Protein AF-A0A945CJW4-F1 (afdb_monomer_lite)

pLDDT: mean 73.63, std 20.04, range [31.47, 97.69]

Foldseek 3Di:
DVVVVVVVVVVVVVVVVVPDDPDDDPVVVVVVVVVVVVVVVVVVVVVVVVVVVVVVVVVVVVVVCVVVVVVVVVVVVVVVVVCVVPVDDDDPPDPVCQKDKDWDDDLQVQKIKMKIKHKFLDPVVRQVVRVVVRLVVSLVRQQQAQQFQQHRLVRLCVVLVNDCVVSVLLSPAKDFDDWDWDQDPVNIIMIMTMIMAGCFDPSHVLLSSLVSVVVVVPPPQDPDDAQDVVLLVVCVVQDAWQAAEEECQVEPPQDDHQWAWEAEPVRHTLATSVQAASVLSRRGLENEAADPVCVCVDPLRPNGHDYFYFPYQDRRNYTYGHPNVSSNSVSNCPCSRRNSSYYYHYHD

Sequence (348 aa):
MKMKIGWIVVAAALLTAWNTPLGAEDDEFAAFREMEKQAFAAFTKMEEGARLSWESRDRELARAWKEERKTLLASYGEVEKEAKDNPLKTVATDADDSQVAQSQIDFEAGKVKVEAVVVASSAAEARQKAEELARQKLQQATAQVPAADDQTLEQQATDAGTSAQQTEALQKTYDETKKTSTQLPDGQVEARVSLEQSLTGENGLTSMALAAAEEKAEEKPEKAAPPPPSAIDIVRKQGPFTGLLLDASGVKKAKPSLVPTVRARDGSLVYGPAKVNKEKAIHGMADWLRAETAVKNSKKIGDNPLKIKIDTVKRGGRMIVSDADAALIRAADGGFLADCQVAVLLGK

Secondary structure (DSSP, 8-state):
-HHHHHHHHHHHHHHHHTTS-S---HHHHHHHHHHHHHHHHHHHHHHHHHHHHHHHHHHHHHHHHHHHHHHHHHHHHHHHHHHHH-S------STT-SEEEEEEEETTTTEEEEEEEEEESSHHHHHHHHHHHHHHHHHHHHHTSEEETTEEHHHHHHHTT--HHHHHHGGG-EEEEEEEEEE-TTS-EEEEEEEEEESSSTTSHHHHHHHHHHHHT-S----PPPPPHHHHHHHHHH----EEEEEETT-TT----SS-EEE-TT--EEESGGGS-HHHHTT-S-EEESSHHHHHT-TTT-SSEEEEE-SEEPGGGEEE--HHHHHHHHHH-SSTTTTT-EEEEEP-

Structure (mmCIF, N/CA/C/O backbone):
data_AF-A0A945CJW4-F1
#
_entry.id   AF-A0A945CJW4-F1
#
loop_
_atom_site.group_PDB
_atom_site.id
_atom_site.type_symbol
_atom_site.label_atom_id
_atom_site.label_alt_id
_atom_site.label_comp_id
_atom_site.label_asym_id
_atom_site.label_entity_id
_atom_site.label_seq_id
_atom_site.pdbx_PDB_ins_code
_atom_site.Cartn_x
_atom_site.Cartn_y
_atom_site.Cartn_z
_atom_site.occupancy
_atom_site.B_iso_or_equiv
_atom_site.auth_seq_id
_atom_site.auth_comp_id
_atom_site.auth_asym_id
_atom_site.auth_atom_id
_atom_site.pdbx_PDB_model_num
ATOM 1 N N . MET A 1 1 ? -52.232 -28.324 -2.627 1.00 41.00 1 MET A N 1
ATOM 2 C CA . MET A 1 1 ? -52.881 -29.594 -2.216 1.00 41.00 1 MET A CA 1
ATOM 3 C C . MET A 1 1 ? -54.124 -29.944 -3.049 1.00 41.00 1 MET A C 1
ATOM 5 O O . MET A 1 1 ? -54.236 -31.092 -3.448 1.00 41.00 1 MET A O 1
ATOM 9 N N . LYS A 1 2 ? -54.999 -28.987 -3.410 1.00 38.03 2 LYS A N 1
ATOM 10 C CA . LYS A 1 2 ? -56.231 -29.249 -4.195 1.00 38.03 2 LYS A CA 1
ATOM 11 C C . LYS A 1 2 ? -56.021 -29.778 -5.634 1.00 38.03 2 LYS A C 1
ATOM 13 O O . LYS A 1 2 ? -56.808 -30.601 -6.076 1.00 38.03 2 LYS A O 1
ATOM 18 N N . MET A 1 3 ? -54.933 -29.412 -6.326 1.00 37.12 3 MET A N 1
ATOM 19 C CA . MET A 1 3 ? -54.621 -29.941 -7.674 1.00 37.12 3 MET A CA 1
ATOM 20 C C . MET A 1 3 ? -54.287 -31.442 -7.699 1.00 37.12 3 MET A C 1
ATOM 22 O O . MET A 1 3 ? -54.586 -32.118 -8.677 1.00 37.12 3 MET A O 1
ATOM 26 N N . LYS A 1 4 ? -53.707 -31.984 -6.618 1.00 40.16 4 LYS A N 1
ATOM 27 C CA . LYS A 1 4 ? -53.350 -33.411 -6.549 1.00 40.16 4 LYS A CA 1
ATOM 28 C C . LYS A 1 4 ? -54.577 -34.313 -6.360 1.00 40.16 4 LYS A C 1
ATOM 30 O O . LYS A 1 4 ? -54.534 -35.463 -6.762 1.00 40.16 4 LYS A O 1
ATOM 35 N N . ILE A 1 5 ? -55.670 -33.788 -5.799 1.00 46.84 5 ILE A N 1
ATOM 36 C CA . ILE A 1 5 ? -56.909 -34.547 -5.565 1.00 46.84 5 ILE A CA 1
ATOM 37 C C . ILE A 1 5 ? -57.711 -34.700 -6.868 1.00 46.84 5 ILE A C 1
ATOM 39 O O . ILE A 1 5 ? -58.245 -35.773 -7.123 1.00 46.84 5 ILE A O 1
ATOM 43 N N . GLY A 1 6 ? -57.724 -33.681 -7.738 1.00 42.06 6 GLY A N 1
ATOM 44 C CA . GLY A 1 6 ? -58.399 -33.759 -9.043 1.00 42.06 6 GLY A CA 1
ATOM 45 C C . GLY A 1 6 ? -57.797 -34.819 -9.973 1.00 42.06 6 GLY A C 1
ATOM 46 O O . GLY A 1 6 ? -58.530 -35.580 -10.597 1.00 42.06 6 GLY A O 1
ATOM 47 N N . TRP A 1 7 ? -56.466 -34.942 -9.981 1.00 45.16 7 TRP A N 1
ATOM 48 C CA . TRP A 1 7 ? -55.759 -35.977 -10.746 1.00 45.16 7 TRP A CA 1
ATOM 49 C C . TRP A 1 7 ? -56.087 -37.402 -10.282 1.00 45.16 7 TRP A C 1
ATOM 51 O O . TRP A 1 7 ? -56.163 -38.308 -11.105 1.00 45.16 7 TRP A O 1
ATOM 61 N N . ILE A 1 8 ? -56.329 -37.602 -8.984 1.00 48.00 8 ILE A N 1
ATOM 62 C CA . ILE A 1 8 ? -56.662 -38.921 -8.426 1.00 48.00 8 ILE A CA 1
ATOM 63 C C . ILE A 1 8 ? -58.076 -39.352 -8.839 1.00 48.00 8 ILE A C 1
ATOM 65 O O . ILE A 1 8 ? -58.284 -40.522 -9.144 1.00 48.00 8 ILE A O 1
ATOM 69 N N . VAL A 1 9 ? -59.034 -38.422 -8.916 1.00 50.53 9 VAL A N 1
ATOM 70 C CA . VAL A 1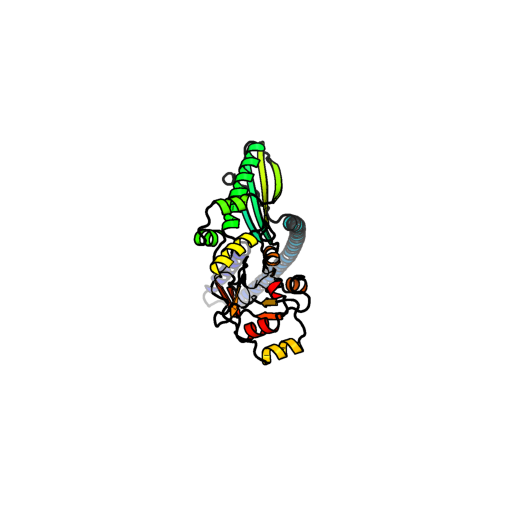 9 ? -60.418 -38.736 -9.319 1.00 50.53 9 VAL A CA 1
ATOM 71 C C . VAL A 1 9 ? -60.509 -39.063 -10.815 1.00 50.53 9 VAL A C 1
ATOM 73 O O . VAL A 1 9 ? -61.183 -40.019 -11.188 1.00 50.53 9 VAL A O 1
ATOM 76 N N . VAL A 1 10 ? -59.778 -38.335 -11.668 1.00 49.81 10 VAL A N 1
ATOM 77 C CA . VAL A 1 10 ? -59.725 -38.608 -13.119 1.00 49.81 10 VAL A CA 1
ATOM 78 C C . VAL A 1 10 ? -58.989 -39.919 -13.411 1.00 49.81 10 VAL A C 1
ATOM 80 O O . VAL A 1 10 ? -59.458 -40.722 -14.215 1.00 49.81 10 VAL A O 1
ATOM 83 N N . ALA A 1 11 ? -57.884 -40.191 -12.711 1.00 47.22 11 ALA A N 1
ATOM 84 C CA . ALA A 1 11 ? -57.168 -41.458 -12.842 1.00 47.22 11 ALA A CA 1
ATOM 85 C C . ALA A 1 11 ? -58.000 -42.656 -12.349 1.00 47.22 11 ALA A C 1
ATOM 87 O O . ALA A 1 11 ? -57.955 -43.716 -12.966 1.00 47.22 11 ALA A O 1
ATOM 88 N N . ALA A 1 12 ? -58.797 -42.490 -11.286 1.00 46.03 12 ALA A N 1
ATOM 89 C CA . ALA A 1 12 ? -59.682 -43.541 -10.782 1.00 46.03 12 ALA A CA 1
ATOM 90 C C . ALA A 1 12 ? -60.823 -43.871 -11.761 1.00 46.03 12 ALA A C 1
ATOM 92 O O . ALA A 1 12 ? -61.135 -45.044 -11.940 1.00 46.03 12 ALA A O 1
ATOM 93 N N . ALA A 1 13 ? -61.394 -42.864 -12.432 1.00 50.00 13 ALA A N 1
ATOM 94 C CA . ALA A 1 13 ? -62.438 -43.058 -13.442 1.00 50.00 13 ALA A CA 1
ATOM 95 C C . ALA A 1 13 ? -61.909 -43.713 -14.733 1.00 50.00 13 ALA A C 1
ATOM 97 O O . ALA A 1 13 ? -62.599 -44.524 -15.348 1.00 50.00 13 ALA A O 1
ATOM 98 N N . LEU A 1 14 ? -60.666 -43.407 -15.125 1.00 47.47 14 LEU A N 1
ATOM 99 C CA . LEU A 1 14 ? -60.005 -44.052 -16.264 1.00 47.47 14 LEU A CA 1
ATOM 100 C C . LEU A 1 14 ? -59.599 -45.503 -15.956 1.00 47.47 14 LEU A C 1
ATOM 102 O O . LEU A 1 14 ? -59.676 -46.354 -16.839 1.00 47.47 14 LEU A O 1
ATOM 106 N N . LEU A 1 15 ? -59.224 -45.815 -14.708 1.00 44.19 15 LEU A N 1
ATOM 107 C CA . LEU A 1 15 ? -58.880 -47.184 -14.304 1.00 44.19 15 LEU A CA 1
ATOM 108 C C . LEU A 1 15 ? -60.095 -48.121 -14.235 1.00 44.19 15 LEU A C 1
ATOM 110 O O . LEU A 1 15 ? -59.960 -49.301 -14.552 1.00 44.19 15 LEU A O 1
ATOM 114 N N . THR A 1 16 ? -61.276 -47.632 -13.843 1.00 49.50 16 THR A N 1
ATOM 115 C CA . THR A 1 16 ? -62.498 -48.455 -13.833 1.00 49.50 16 THR A CA 1
ATOM 116 C C . THR A 1 16 ? -63.032 -48.727 -15.240 1.00 49.50 16 THR A C 1
ATOM 118 O O . THR A 1 16 ? -63.552 -49.814 -15.485 1.00 49.50 16 THR A O 1
ATOM 121 N N . ALA A 1 17 ? -62.845 -47.797 -16.182 1.00 49.09 17 ALA A N 1
ATOM 122 C CA . ALA A 1 17 ? -63.229 -47.972 -17.585 1.00 49.09 17 ALA A CA 1
ATOM 123 C C . ALA A 1 17 ? -62.324 -48.957 -18.351 1.00 49.09 17 ALA A C 1
ATOM 125 O O . ALA A 1 17 ? -62.748 -49.551 -19.333 1.00 49.09 17 ALA A O 1
ATOM 126 N N . TRP A 1 18 ? -61.085 -49.175 -17.899 1.00 45.44 18 TRP A N 1
ATOM 127 C CA . TRP A 1 18 ? -60.153 -50.099 -18.559 1.00 45.44 18 TRP A CA 1
ATOM 128 C C . TRP A 1 18 ? -60.360 -51.574 -18.191 1.00 45.44 18 TRP A C 1
ATOM 130 O O . TRP A 1 18 ? -59.756 -52.447 -18.809 1.00 45.44 18 TRP A O 1
ATOM 140 N N . ASN A 1 19 ? -61.216 -51.863 -17.206 1.00 44.91 19 ASN A N 1
ATOM 141 C CA . ASN A 1 19 ? -61.451 -53.219 -16.705 1.00 44.91 19 ASN A CA 1
ATOM 142 C C . ASN A 1 19 ? -62.831 -53.788 -17.087 1.00 44.91 19 ASN A C 1
ATOM 144 O O . ASN A 1 19 ? -63.281 -54.772 -16.499 1.00 44.91 19 ASN A O 1
ATOM 148 N N . THR A 1 20 ? -63.523 -53.168 -18.047 1.00 47.88 20 THR A N 1
ATOM 149 C CA . THR A 1 20 ? -64.775 -53.695 -18.605 1.00 47.88 20 THR A CA 1
ATOM 150 C C . THR A 1 20 ? -64.461 -54.653 -19.763 1.00 47.88 20 THR A C 1
ATOM 152 O O . THR A 1 20 ? -63.682 -54.303 -20.652 1.00 47.88 20 THR A O 1
ATOM 155 N N . PRO A 1 21 ? -65.001 -55.885 -19.761 1.00 40.09 21 PRO A N 1
ATOM 156 C CA . PRO A 1 21 ? -64.688 -56.877 -20.783 1.00 40.09 21 PRO A CA 1
ATOM 157 C C . PRO A 1 21 ? -65.211 -56.444 -22.161 1.00 40.09 21 PRO A C 1
ATOM 159 O O . PRO A 1 21 ? -66.339 -55.974 -22.290 1.00 40.09 21 PRO A O 1
ATOM 162 N N . LEU A 1 22 ? -64.372 -56.625 -23.187 1.00 47.28 22 LEU A N 1
ATOM 163 C CA . LEU A 1 22 ? -64.660 -56.385 -24.606 1.00 47.28 22 LEU A CA 1
ATOM 164 C C . LEU A 1 22 ? -65.919 -57.149 -25.049 1.00 47.28 22 LEU A C 1
ATOM 166 O O . LEU A 1 22 ? -65.852 -58.344 -25.337 1.00 47.28 22 LEU A O 1
ATOM 170 N N . GLY A 1 23 ? -67.057 -56.455 -25.099 1.00 54.56 23 GLY A N 1
ATOM 171 C CA . GLY A 1 23 ? -68.321 -57.016 -25.581 1.00 54.56 23 GLY A CA 1
ATOM 172 C C . GLY A 1 23 ? -69.532 -56.078 -25.535 1.00 54.56 23 GLY A C 1
ATOM 173 O O . GLY A 1 23 ? -70.650 -56.577 -25.541 1.00 54.56 23 GLY A O 1
ATOM 174 N N . ALA A 1 24 ? -69.336 -54.759 -25.460 1.00 44.81 24 ALA A N 1
ATOM 175 C CA . ALA A 1 24 ? -70.427 -53.785 -25.382 1.00 44.81 24 ALA A CA 1
ATOM 176 C C . ALA A 1 24 ? -70.788 -53.212 -26.765 1.00 44.81 24 ALA A C 1
ATOM 178 O O . ALA A 1 24 ? -69.902 -52.831 -27.532 1.00 44.81 24 ALA A O 1
ATOM 179 N N . GLU A 1 25 ? -72.089 -53.189 -27.061 1.00 57.22 25 GLU A N 1
ATOM 180 C CA . GLU A 1 25 ? -72.721 -52.730 -28.305 1.00 57.22 25 GLU A CA 1
ATOM 181 C C . GLU A 1 25 ? -72.528 -51.215 -28.553 1.00 57.22 25 GLU A C 1
ATOM 183 O O . GLU A 1 25 ? -72.280 -50.438 -27.627 1.00 57.22 25 GLU A O 1
ATOM 188 N N . ASP A 1 26 ? -72.653 -50.794 -29.820 1.00 56.12 26 ASP A N 1
ATOM 189 C CA . ASP A 1 26 ? -72.299 -49.457 -30.342 1.00 56.12 26 ASP A CA 1
ATOM 190 C C . ASP A 1 26 ? -72.936 -48.258 -29.594 1.00 56.12 26 ASP A C 1
ATOM 192 O O . ASP A 1 26 ? -72.380 -47.153 -29.604 1.00 56.12 26 ASP A O 1
ATOM 196 N N . ASP A 1 27 ? -74.053 -48.458 -28.888 1.00 56.19 27 ASP A N 1
ATOM 197 C CA . ASP A 1 27 ? -74.751 -47.404 -28.140 1.00 56.19 27 ASP A CA 1
ATOM 198 C C . ASP A 1 27 ? -74.048 -47.012 -26.821 1.00 56.19 27 ASP A C 1
ATOM 200 O O . ASP A 1 27 ? -74.105 -45.848 -26.406 1.00 56.19 27 ASP A O 1
ATOM 204 N N . GLU A 1 28 ? -73.299 -47.920 -26.181 1.00 51.16 28 GLU A N 1
ATOM 205 C CA . GLU A 1 28 ? -72.553 -47.603 -24.949 1.00 51.16 28 GLU A CA 1
ATOM 206 C C . GLU A 1 28 ? -71.298 -46.758 -25.237 1.00 51.16 28 GLU A C 1
ATOM 208 O O . GLU A 1 28 ? -70.919 -45.887 -24.445 1.00 51.16 28 GLU A O 1
ATOM 213 N N . PHE A 1 29 ? -70.704 -46.917 -26.425 1.00 49.72 29 PHE A N 1
ATOM 214 C CA . PHE A 1 29 ? -69.591 -46.082 -26.888 1.00 49.72 29 PHE A CA 1
ATOM 215 C C . PHE A 1 29 ? -70.020 -44.636 -27.173 1.00 49.72 29 PHE A C 1
ATOM 217 O O . PHE A 1 29 ? -69.245 -43.702 -26.938 1.00 49.72 29 PHE A O 1
ATOM 224 N N . ALA A 1 30 ? -71.254 -44.424 -27.642 1.00 55.81 30 ALA A N 1
ATOM 225 C CA . ALA A 1 30 ? -71.801 -43.085 -27.853 1.00 55.81 30 ALA A CA 1
ATOM 226 C C . ALA A 1 30 ? -72.015 -42.346 -26.520 1.00 55.81 30 ALA A C 1
ATOM 228 O O . ALA A 1 30 ? -71.636 -41.177 -26.396 1.00 55.81 30 ALA A O 1
ATOM 229 N N . ALA A 1 31 ? -72.534 -43.040 -25.502 1.00 54.72 31 ALA A N 1
ATOM 230 C CA . ALA A 1 31 ? -72.684 -42.493 -24.154 1.00 54.72 31 ALA A CA 1
ATOM 231 C C . ALA A 1 31 ? -71.324 -42.144 -23.522 1.00 54.72 31 ALA A C 1
ATOM 233 O O . ALA A 1 31 ? -71.171 -41.069 -22.937 1.00 54.72 31 ALA A O 1
ATOM 234 N N . PHE A 1 32 ? -70.310 -42.995 -23.713 1.00 47.84 32 PHE A N 1
ATOM 235 C CA . PHE A 1 32 ? -68.948 -42.731 -23.247 1.00 47.84 32 PHE A CA 1
ATOM 236 C C . PHE A 1 32 ? -68.334 -41.489 -23.913 1.00 47.84 32 PHE A C 1
ATOM 238 O O . PHE A 1 32 ? -67.781 -40.627 -23.231 1.00 47.84 32 PHE A O 1
ATOM 245 N N . ARG A 1 33 ? -68.493 -41.338 -25.235 1.00 52.88 33 ARG A N 1
ATOM 246 C CA . ARG A 1 33 ? -67.985 -40.181 -25.999 1.00 52.88 33 ARG A CA 1
ATOM 247 C C . ARG A 1 33 ? -68.651 -38.870 -25.591 1.00 52.88 33 ARG A C 1
ATOM 249 O O . ARG A 1 33 ? -68.002 -37.825 -25.591 1.00 52.88 33 ARG A O 1
ATOM 256 N N . GLU A 1 34 ? -69.932 -38.906 -25.238 1.00 59.84 34 GLU A N 1
ATOM 257 C CA . GLU A 1 34 ? -70.643 -37.711 -24.782 1.00 59.84 34 GLU A CA 1
ATOM 258 C C . GLU A 1 34 ? -70.278 -37.345 -23.336 1.00 59.84 34 GLU A C 1
ATOM 260 O O . GLU A 1 34 ? -70.099 -36.167 -23.019 1.00 59.84 34 GLU A O 1
ATOM 265 N N . MET A 1 35 ? -70.043 -38.343 -22.480 1.00 53.50 35 MET A N 1
ATOM 266 C CA . MET A 1 35 ? -69.517 -38.134 -21.130 1.00 53.50 35 MET A CA 1
ATOM 267 C C . MET A 1 35 ? -68.080 -37.581 -21.158 1.00 53.50 35 MET A C 1
ATOM 269 O O . MET A 1 35 ? -67.755 -36.674 -20.391 1.00 53.50 35 MET A O 1
ATOM 273 N N . GLU A 1 36 ? -67.244 -38.048 -22.091 1.00 50.28 36 GLU A N 1
ATOM 274 C CA . GLU A 1 36 ? -65.884 -37.543 -22.323 1.00 50.28 36 GLU A CA 1
ATOM 275 C C . GLU A 1 36 ? -65.898 -36.069 -22.759 1.00 50.28 36 GLU A C 1
ATOM 277 O O . GLU A 1 36 ? -65.170 -35.248 -22.197 1.00 50.28 36 GLU A O 1
ATOM 282 N N . LYS A 1 37 ? -66.792 -35.687 -23.682 1.00 57.72 37 LYS A N 1
ATOM 283 C CA . LYS A 1 37 ? -66.971 -34.279 -24.077 1.00 57.72 37 LYS A CA 1
ATOM 284 C C . LYS A 1 37 ? -67.426 -33.395 -22.919 1.00 57.72 37 LYS A C 1
ATOM 286 O O . LYS A 1 37 ? -66.916 -32.284 -22.770 1.00 57.72 37 LYS A O 1
ATOM 291 N N . GLN A 1 38 ? -68.370 -33.861 -22.099 1.00 56.16 38 GLN A N 1
ATOM 292 C CA . GLN A 1 38 ? -68.849 -33.100 -20.942 1.00 56.16 38 GLN A CA 1
ATOM 293 C C . GLN A 1 38 ? -67.758 -32.942 -19.877 1.00 56.16 38 GLN A C 1
ATOM 295 O O . GLN A 1 38 ? -67.593 -31.850 -19.327 1.00 56.16 38 GLN A O 1
ATOM 300 N N . ALA A 1 39 ? -66.963 -33.988 -19.636 1.00 47.31 39 ALA A N 1
ATOM 301 C CA . ALA A 1 39 ? -65.814 -33.935 -18.740 1.00 47.31 39 ALA A CA 1
ATOM 302 C C . ALA A 1 39 ? -64.738 -32.962 -19.250 1.00 47.31 39 ALA A C 1
ATOM 304 O O . ALA A 1 39 ? -64.205 -32.172 -18.468 1.00 47.31 39 ALA A O 1
ATOM 305 N N . PHE A 1 40 ? -64.475 -32.949 -20.560 1.00 45.19 40 PHE A N 1
ATOM 306 C CA . PHE A 1 40 ? -63.515 -32.029 -21.167 1.00 45.19 40 PHE A CA 1
ATOM 307 C C . PHE A 1 40 ? -63.992 -30.572 -21.086 1.00 45.19 40 PHE A C 1
ATOM 309 O O . PHE A 1 40 ? -63.241 -29.705 -20.651 1.00 45.19 40 PHE A O 1
ATOM 316 N N . ALA A 1 41 ? -65.265 -30.301 -21.392 1.00 54.53 41 ALA A N 1
ATOM 317 C CA . ALA A 1 41 ? -65.844 -28.959 -21.288 1.00 54.53 41 ALA A CA 1
ATOM 318 C C . ALA A 1 41 ? -65.866 -28.431 -19.840 1.00 54.53 41 ALA A C 1
ATOM 320 O O . ALA A 1 41 ? -65.627 -27.243 -19.597 1.00 54.53 41 ALA A O 1
ATOM 321 N N . ALA A 1 42 ? -66.124 -29.306 -18.862 1.00 48.06 42 ALA A N 1
ATOM 322 C CA . ALA A 1 42 ? -66.040 -28.966 -17.445 1.00 48.06 42 ALA A CA 1
ATOM 323 C C . ALA A 1 42 ? -64.595 -28.656 -17.019 1.00 48.06 42 ALA A C 1
ATOM 325 O O . ALA A 1 42 ? -64.374 -27.698 -16.276 1.00 48.06 42 ALA A O 1
ATOM 326 N N . PHE A 1 43 ? -63.616 -29.409 -17.532 1.00 41.75 43 PHE A N 1
ATOM 327 C CA . PHE A 1 43 ? -62.195 -29.163 -17.295 1.00 41.75 43 PHE A CA 1
ATOM 328 C C . PHE A 1 43 ? -61.753 -27.804 -17.854 1.00 41.75 43 PHE A C 1
ATOM 330 O O . PHE A 1 43 ? -61.153 -27.026 -17.116 1.00 41.75 43 PHE A O 1
ATOM 337 N N . THR A 1 44 ? -62.137 -27.451 -19.087 1.00 52.22 44 THR A N 1
ATOM 338 C CA . THR A 1 44 ? -61.771 -26.161 -19.704 1.00 52.22 44 THR A CA 1
ATOM 339 C C . THR A 1 44 ? -62.343 -24.968 -18.931 1.00 52.22 44 THR A C 1
ATOM 341 O O . THR A 1 44 ? -61.628 -24.005 -18.660 1.00 52.22 44 THR A O 1
ATOM 344 N N . LYS A 1 45 ? -63.602 -25.048 -18.471 1.00 50.62 45 LYS A N 1
ATOM 345 C CA . LYS A 1 45 ? -64.202 -24.011 -17.606 1.00 50.62 45 LYS A CA 1
ATOM 346 C C . LYS A 1 45 ? -63.496 -23.883 -16.255 1.00 50.62 45 LYS A C 1
ATOM 348 O O . LYS A 1 45 ? -63.386 -22.782 -15.713 1.00 50.62 45 LYS A O 1
ATOM 353 N N . MET A 1 46 ? -63.032 -24.999 -15.693 1.00 43.88 46 MET A N 1
ATOM 354 C CA . MET A 1 46 ? -62.284 -25.009 -14.436 1.00 43.88 46 MET A CA 1
ATOM 355 C C . MET A 1 46 ? -60.872 -24.430 -14.620 1.00 43.88 46 MET A C 1
ATOM 357 O O . MET A 1 46 ? -60.383 -23.736 -13.729 1.00 43.88 46 MET A O 1
ATOM 361 N N . GLU A 1 47 ? -60.255 -24.646 -15.785 1.00 43.88 47 GLU A N 1
ATOM 362 C CA . GLU A 1 47 ? -58.960 -24.083 -16.181 1.00 43.88 47 GLU A CA 1
ATOM 363 C C . GLU A 1 47 ? -59.035 -22.568 -16.418 1.00 43.88 47 GLU A C 1
ATOM 365 O O . GLU A 1 47 ? -58.195 -21.828 -15.911 1.00 43.88 47 GLU A O 1
ATOM 370 N N . GLU A 1 48 ? -60.079 -22.075 -17.089 1.00 48.22 48 GLU A N 1
ATOM 371 C CA . GLU A 1 48 ? -60.315 -20.636 -17.280 1.00 48.22 48 GLU A CA 1
ATOM 372 C C . GLU A 1 48 ? -60.606 -19.918 -15.953 1.00 48.22 48 GLU A C 1
ATOM 374 O O . GLU A 1 48 ? -60.055 -18.846 -15.686 1.00 48.22 48 GLU A O 1
ATOM 379 N N . GLY A 1 49 ? -61.400 -20.533 -15.067 1.00 45.06 49 GLY A N 1
ATOM 380 C CA . GLY A 1 49 ? -61.639 -20.018 -13.716 1.00 45.06 49 GLY A CA 1
ATOM 381 C C . GLY A 1 49 ? -60.377 -20.018 -12.843 1.00 45.06 49 GLY A C 1
ATOM 382 O O . GLY A 1 49 ? -60.124 -19.062 -12.104 1.00 45.06 49 GLY A O 1
ATOM 383 N N . ALA A 1 50 ? -59.543 -21.057 -12.959 1.00 44.62 50 ALA A N 1
ATOM 384 C CA . ALA A 1 50 ? -58.256 -21.136 -12.274 1.00 44.62 50 ALA A CA 1
ATOM 385 C C . ALA A 1 50 ? -57.249 -20.114 -12.823 1.00 44.62 50 ALA A C 1
ATOM 387 O O . ALA A 1 50 ? -56.519 -19.512 -12.036 1.00 44.62 50 ALA A O 1
ATOM 388 N N . ARG A 1 51 ? -57.256 -19.861 -14.137 1.00 38.44 51 ARG A N 1
ATOM 389 C CA . ARG A 1 51 ? -56.404 -18.878 -14.816 1.00 38.44 51 ARG A CA 1
ATOM 390 C C . ARG A 1 51 ? -56.771 -17.438 -14.449 1.00 38.44 51 ARG A C 1
ATOM 392 O O . ARG A 1 51 ? -55.883 -16.667 -14.095 1.00 38.44 51 ARG A O 1
ATOM 399 N N . LEU A 1 52 ? -58.061 -17.096 -14.405 1.00 47.56 52 LEU A N 1
ATOM 400 C CA . LEU A 1 52 ? -58.537 -15.784 -13.936 1.00 47.56 52 LEU A CA 1
ATOM 401 C C . LEU A 1 52 ? -58.224 -15.553 -12.444 1.00 47.56 52 LEU A C 1
ATOM 403 O O . LEU A 1 52 ? -57.832 -14.453 -12.047 1.00 47.56 52 LEU A O 1
ATOM 407 N N . SER A 1 53 ? -58.319 -16.602 -11.616 1.00 50.56 53 SER A N 1
ATOM 408 C CA . SER A 1 53 ? -57.895 -16.563 -10.208 1.00 50.56 53 SER A CA 1
ATOM 409 C C . SER A 1 53 ? -56.379 -16.407 -10.048 1.00 50.56 53 SER A C 1
ATOM 411 O O . SER A 1 53 ? -55.944 -15.815 -9.056 1.00 50.56 53 SER A O 1
ATOM 413 N N . TRP A 1 54 ? -55.583 -16.944 -10.973 1.00 40.34 54 TRP A N 1
ATOM 414 C CA . TRP A 1 54 ? -54.126 -16.833 -10.962 1.00 40.34 54 TRP A CA 1
ATOM 415 C C . TRP A 1 54 ? -53.667 -15.444 -11.404 1.00 40.34 54 TRP A C 1
ATOM 417 O O . TRP A 1 54 ? -52.903 -14.820 -10.684 1.00 40.34 54 TRP A O 1
ATOM 427 N N . GLU A 1 55 ? -54.215 -14.890 -12.489 1.00 47.06 55 GLU A N 1
ATOM 428 C CA . GLU A 1 55 ? -53.869 -13.546 -12.988 1.00 47.06 55 GLU A CA 1
ATOM 429 C C . GLU A 1 55 ? -54.301 -12.407 -12.034 1.00 47.06 55 GLU A C 1
ATOM 431 O O . GLU A 1 55 ? -53.725 -11.313 -12.045 1.00 47.06 55 GLU A O 1
ATOM 436 N N . SER A 1 56 ? -55.316 -12.633 -11.189 1.00 54.47 56 SER A N 1
ATOM 437 C CA . SER A 1 56 ? -55.674 -11.716 -10.095 1.00 54.47 56 SER A CA 1
ATOM 438 C C . SER A 1 56 ? -54.697 -11.821 -8.919 1.00 54.47 56 SER A C 1
ATOM 440 O O . SER A 1 56 ? -54.232 -10.797 -8.420 1.00 54.47 56 SER A O 1
ATOM 442 N N . ARG A 1 57 ? -54.334 -13.047 -8.510 1.00 50.81 57 ARG A N 1
ATOM 443 C CA . ARG A 1 57 ? -53.373 -13.282 -7.418 1.00 50.81 57 ARG A CA 1
ATOM 444 C C . ARG A 1 57 ? -51.956 -12.873 -7.802 1.00 50.81 57 ARG A C 1
ATOM 446 O O . ARG A 1 57 ? -51.266 -12.339 -6.950 1.00 50.81 57 ARG A O 1
ATOM 453 N N . ASP A 1 58 ? -51.557 -13.018 -9.062 1.00 50.84 58 ASP A N 1
ATOM 454 C CA . ASP A 1 58 ? -50.270 -12.534 -9.572 1.00 50.84 58 ASP A CA 1
ATOM 455 C C . ASP A 1 58 ? -50.219 -11.009 -9.640 1.00 50.84 58 ASP A C 1
ATOM 457 O O . ASP A 1 58 ? -49.170 -10.425 -9.399 1.00 50.84 58 ASP A O 1
ATOM 461 N N . ARG A 1 59 ? -51.338 -10.323 -9.907 1.00 52.50 59 ARG A N 1
ATOM 462 C CA . ARG A 1 59 ? -51.380 -8.852 -9.843 1.00 52.50 59 ARG A CA 1
ATOM 463 C C . ARG A 1 59 ? -51.339 -8.330 -8.413 1.00 52.50 59 ARG A C 1
ATOM 465 O O . ARG A 1 59 ? -50.684 -7.317 -8.173 1.00 52.50 59 ARG A O 1
ATOM 472 N N . GLU A 1 60 ? -52.003 -8.998 -7.475 1.00 57.09 60 GLU A N 1
ATOM 473 C CA . GLU A 1 60 ? -51.913 -8.663 -6.051 1.00 57.09 60 GLU A CA 1
ATOM 474 C C . GLU A 1 60 ? -50.540 -8.999 -5.475 1.00 57.09 60 GLU A C 1
ATOM 476 O O . GLU A 1 60 ? -49.959 -8.151 -4.808 1.00 57.09 60 GLU A O 1
ATOM 481 N N . LEU A 1 61 ? -49.966 -10.157 -5.814 1.00 49.06 61 LEU A N 1
ATOM 482 C CA . LEU A 1 61 ? -48.597 -10.520 -5.453 1.00 49.06 61 LEU A CA 1
ATOM 483 C C . LEU A 1 61 ? -47.591 -9.579 -6.108 1.00 49.06 61 LEU A C 1
ATOM 485 O O . LEU A 1 61 ? -46.700 -9.113 -5.424 1.00 49.06 61 LEU A O 1
ATOM 489 N N . ALA A 1 62 ? -47.748 -9.194 -7.375 1.00 46.22 62 ALA A N 1
ATOM 490 C CA . ALA A 1 62 ? -46.851 -8.235 -8.022 1.00 46.22 62 ALA A CA 1
ATOM 491 C C . ALA A 1 62 ? -46.980 -6.816 -7.446 1.00 46.22 62 ALA A C 1
ATOM 493 O O . ALA A 1 62 ? -45.999 -6.073 -7.445 1.00 46.22 62 ALA A O 1
ATOM 494 N N . ARG A 1 63 ? -48.164 -6.415 -6.961 1.00 56.66 63 ARG A N 1
ATOM 495 C CA . ARG A 1 63 ? -48.353 -5.150 -6.230 1.00 56.66 63 ARG A CA 1
ATOM 496 C C . ARG A 1 63 ? -47.755 -5.222 -4.832 1.00 56.66 63 ARG A C 1
ATOM 498 O O . ARG A 1 63 ? -47.007 -4.319 -4.477 1.00 56.66 63 ARG A O 1
ATOM 505 N N . ALA A 1 64 ? -48.018 -6.297 -4.094 1.00 56.66 64 ALA A N 1
ATOM 506 C CA . ALA A 1 64 ? -47.435 -6.549 -2.783 1.00 56.66 64 ALA A CA 1
ATOM 507 C C . ALA A 1 64 ? -45.909 -6.592 -2.881 1.00 56.66 64 ALA A C 1
ATOM 509 O O . ALA A 1 64 ? -45.241 -5.865 -2.168 1.00 56.66 64 ALA A O 1
ATOM 510 N N . TRP A 1 65 ? -45.360 -7.306 -3.861 1.00 42.88 65 TRP A N 1
ATOM 511 C CA . TRP A 1 65 ? -43.923 -7.395 -4.102 1.00 42.88 65 TRP A CA 1
ATOM 512 C C . TRP A 1 65 ? -43.325 -6.070 -4.582 1.00 42.88 65 TRP A C 1
ATOM 514 O O . TRP A 1 65 ? -42.184 -5.769 -4.259 1.00 42.88 65 TRP A O 1
ATOM 524 N N . LYS A 1 66 ? -44.069 -5.238 -5.328 1.00 49.31 66 LYS A N 1
ATOM 525 C CA . LYS A 1 66 ? -43.626 -3.879 -5.688 1.00 49.31 66 LYS A CA 1
ATOM 526 C C . LYS A 1 66 ? -43.595 -2.940 -4.489 1.00 49.31 66 LYS A C 1
ATOM 528 O O . LYS A 1 66 ? -42.630 -2.192 -4.373 1.00 49.31 66 LYS A O 1
ATOM 533 N N . GLU A 1 67 ? -44.611 -2.966 -3.630 1.00 56.41 67 GLU A N 1
ATOM 534 C CA . GLU A 1 67 ? -44.635 -2.156 -2.408 1.00 56.41 67 GLU A CA 1
ATOM 535 C C . GLU A 1 67 ? -43.586 -2.651 -1.413 1.00 56.41 67 GLU A C 1
ATOM 537 O O . GLU A 1 67 ? -42.775 -1.857 -0.959 1.00 56.41 67 GLU A O 1
ATOM 542 N N . GLU A 1 68 ? -43.487 -3.962 -1.196 1.00 44.31 68 GLU A N 1
ATOM 543 C CA . GLU A 1 68 ? -42.502 -4.591 -0.315 1.00 44.31 68 GLU A CA 1
ATOM 544 C C . GLU A 1 68 ? -41.071 -4.328 -0.807 1.00 44.31 68 GLU A C 1
ATOM 546 O O . GLU A 1 68 ? -40.223 -3.899 -0.027 1.00 44.31 68 GLU A O 1
ATOM 551 N N . ARG A 1 69 ? -40.819 -4.432 -2.123 1.00 41.28 69 ARG A N 1
ATOM 552 C CA . ARG A 1 69 ? -39.550 -4.031 -2.754 1.00 41.28 69 ARG A CA 1
ATOM 553 C C . ARG A 1 69 ? -39.288 -2.531 -2.644 1.00 41.28 69 ARG A C 1
ATOM 555 O O . ARG A 1 69 ? -38.131 -2.145 -2.536 1.00 41.28 69 ARG A O 1
ATOM 562 N N . LYS A 1 70 ? -40.310 -1.675 -2.681 1.00 50.31 70 LYS A N 1
ATOM 563 C CA . LYS A 1 70 ? -40.165 -0.221 -2.516 1.00 50.31 70 LYS A CA 1
ATOM 564 C C . LYS A 1 70 ? -39.823 0.140 -1.069 1.00 50.31 70 LYS A C 1
ATOM 566 O O . LYS A 1 70 ? -38.932 0.958 -0.872 1.00 50.31 70 LYS A O 1
ATOM 571 N N . THR A 1 71 ? -40.434 -0.511 -0.077 1.00 52.59 71 THR A N 1
ATOM 572 C CA . THR A 1 71 ? -40.023 -0.412 1.336 1.00 52.59 71 THR A CA 1
ATOM 573 C C . THR A 1 71 ? -38.630 -0.980 1.566 1.00 52.59 71 THR A C 1
ATOM 575 O O . THR A 1 71 ? -37.835 -0.333 2.233 1.00 52.59 71 THR A O 1
ATOM 578 N N . LEU A 1 72 ? -38.292 -2.122 0.959 1.00 42.88 72 LEU A N 1
ATOM 579 C CA . LEU A 1 72 ? -36.957 -2.718 1.056 1.00 42.88 72 LEU A CA 1
ATOM 580 C C . LEU A 1 72 ? -35.889 -1.859 0.379 1.00 42.88 72 LEU A C 1
ATOM 582 O O . LEU A 1 72 ? -34.778 -1.789 0.878 1.00 42.88 72 LEU A O 1
ATOM 586 N N . LEU A 1 73 ? -36.202 -1.191 -0.735 1.00 43.59 73 LEU A N 1
ATOM 587 C CA . LEU A 1 73 ? -35.296 -0.250 -1.401 1.00 43.59 73 LEU A CA 1
ATOM 588 C C . LEU A 1 73 ? -35.176 1.074 -0.642 1.00 43.59 73 LEU A C 1
ATOM 590 O O . LEU A 1 73 ? -34.109 1.676 -0.668 1.00 43.59 73 LEU A O 1
ATOM 594 N N . ALA A 1 74 ? -36.230 1.521 0.046 1.00 48.88 74 ALA A N 1
ATOM 595 C CA . ALA A 1 74 ? -36.161 2.674 0.939 1.00 48.88 74 ALA A CA 1
ATOM 596 C C . ALA A 1 74 ? -35.304 2.362 2.178 1.00 48.88 74 ALA A C 1
ATOM 598 O O . ALA A 1 74 ? -34.410 3.141 2.499 1.00 48.88 74 ALA A O 1
ATOM 599 N N . SER A 1 75 ? -35.483 1.184 2.789 1.00 46.25 75 SER A N 1
ATOM 600 C CA . SER A 1 75 ? -34.638 0.724 3.895 1.00 46.25 75 SER A CA 1
ATOM 601 C C . SER A 1 75 ? -33.209 0.432 3.438 1.00 46.25 75 SER A C 1
ATOM 603 O O . SER A 1 75 ? -32.272 0.749 4.155 1.00 46.25 75 SER A O 1
ATOM 605 N N . TYR A 1 76 ? -33.004 -0.113 2.231 1.00 39.56 76 TYR A N 1
ATOM 606 C CA . TYR A 1 76 ? -31.664 -0.272 1.657 1.00 39.56 76 TYR A CA 1
ATOM 607 C C . TYR A 1 76 ? -31.021 1.074 1.337 1.00 39.56 76 TYR A C 1
ATOM 609 O O . TYR A 1 76 ? -29.829 1.211 1.542 1.00 39.56 76 TYR A O 1
ATOM 617 N N . GLY A 1 77 ? -31.773 2.071 0.867 1.00 40.56 77 GLY A N 1
ATOM 618 C CA . GLY A 1 77 ? -31.250 3.412 0.605 1.00 40.56 77 GLY A CA 1
ATOM 619 C C . GLY A 1 77 ? -30.811 4.139 1.879 1.00 40.56 77 GLY A C 1
ATOM 620 O O . GLY A 1 77 ? -29.802 4.840 1.856 1.00 40.56 77 GLY A O 1
ATOM 621 N N . GLU A 1 78 ? -31.520 3.939 2.994 1.00 44.47 78 GLU A N 1
ATOM 622 C CA . GLU A 1 78 ? -31.104 4.423 4.317 1.00 44.47 78 GLU A CA 1
ATOM 623 C C . GLU A 1 78 ? -29.921 3.629 4.873 1.00 44.47 78 GLU A C 1
ATOM 625 O O . GLU A 1 78 ? -28.957 4.243 5.316 1.00 44.47 78 GLU A O 1
ATOM 630 N N . VAL A 1 79 ? -29.918 2.298 4.748 1.00 38.75 79 VAL A N 1
ATOM 631 C CA . VAL A 1 79 ? -28.789 1.442 5.149 1.00 38.75 79 VAL A CA 1
ATOM 632 C C . VAL A 1 79 ? -27.556 1.684 4.279 1.00 38.75 79 VAL A C 1
ATOM 634 O O . VAL A 1 79 ? -26.451 1.598 4.780 1.00 38.75 79 VAL A O 1
ATOM 637 N N . GLU A 1 80 ? -27.688 2.034 3.000 1.00 35.94 80 GLU A N 1
ATOM 638 C CA . GLU A 1 80 ? -26.554 2.324 2.115 1.00 35.94 80 GLU A CA 1
ATOM 639 C C . GLU A 1 80 ? -26.005 3.739 2.347 1.00 35.94 80 GLU A C 1
ATOM 641 O O . GLU A 1 80 ? -24.807 3.957 2.182 1.00 35.94 80 GLU A O 1
ATOM 646 N N . LYS A 1 81 ? -26.841 4.691 2.786 1.00 38.22 81 LYS A N 1
ATOM 647 C CA . LYS A 1 81 ? -26.378 5.982 3.322 1.00 38.22 81 LYS A CA 1
ATOM 648 C C . LYS A 1 81 ? -25.677 5.789 4.668 1.00 38.22 81 LYS A C 1
ATOM 650 O O . LYS A 1 81 ? -24.575 6.285 4.852 1.00 38.22 81 LYS A O 1
ATOM 655 N N . GLU A 1 82 ? -26.259 4.991 5.560 1.00 36.94 82 GLU A N 1
ATOM 656 C CA . GLU A 1 82 ? -25.719 4.707 6.892 1.00 36.94 82 GLU A CA 1
ATOM 657 C C . GLU A 1 82 ? -24.468 3.805 6.851 1.00 36.94 82 GLU A C 1
ATOM 659 O O . GLU A 1 82 ? -23.569 3.979 7.664 1.00 36.94 82 GLU A O 1
ATOM 664 N N . ALA A 1 83 ? -24.346 2.902 5.872 1.00 33.78 83 ALA A N 1
ATOM 665 C CA . ALA A 1 83 ? -23.172 2.053 5.644 1.00 33.78 83 ALA A CA 1
ATOM 666 C C . ALA A 1 83 ? -22.065 2.762 4.847 1.00 33.78 83 ALA A C 1
ATOM 668 O O . ALA A 1 83 ? -20.892 2.443 5.037 1.00 33.78 83 ALA A O 1
ATOM 669 N N . LYS A 1 84 ? -22.403 3.738 3.987 1.00 39.06 84 LYS A N 1
ATOM 670 C CA . LYS A 1 84 ? -21.409 4.659 3.403 1.00 39.06 84 LYS A CA 1
ATOM 671 C C . LYS A 1 84 ? -20.856 5.623 4.450 1.00 39.06 84 LYS A C 1
ATOM 673 O O . LYS A 1 84 ? -19.673 5.942 4.385 1.00 39.06 84 LYS A O 1
ATOM 678 N N . ASP A 1 85 ? -21.676 6.016 5.423 1.00 40.44 85 ASP A N 1
ATOM 679 C CA . ASP A 1 85 ? -21.254 6.875 6.531 1.00 40.44 85 ASP A CA 1
ATOM 680 C C . ASP A 1 85 ? -20.631 6.084 7.706 1.00 40.44 85 ASP A C 1
ATOM 682 O O . ASP A 1 85 ? -19.874 6.658 8.492 1.00 40.44 85 ASP A O 1
ATOM 686 N N . ASN A 1 86 ? -20.900 4.775 7.838 1.00 42.28 86 ASN A N 1
ATOM 687 C CA . ASN A 1 86 ? -20.323 3.915 8.879 1.00 42.28 86 ASN A CA 1
ATOM 688 C C . ASN A 1 86 ? -20.378 2.394 8.548 1.00 42.28 86 ASN A C 1
ATOM 690 O O . ASN A 1 86 ? -21.333 1.712 8.931 1.00 42.28 86 ASN A O 1
ATOM 694 N N . PRO A 1 87 ? -19.352 1.809 7.899 1.00 38.41 87 PRO A N 1
ATOM 695 C CA . PRO A 1 87 ? -19.376 0.417 7.425 1.00 38.41 87 PRO A CA 1
ATOM 696 C C . PRO A 1 87 ? -19.243 -0.679 8.511 1.00 38.41 87 PRO A C 1
ATOM 698 O O . PRO A 1 87 ? -19.134 -1.853 8.165 1.00 38.41 87 PRO A O 1
ATOM 701 N N . LEU A 1 88 ? -19.265 -0.345 9.811 1.00 45.16 88 LEU A N 1
ATOM 702 C CA . LEU A 1 88 ? -18.954 -1.264 10.926 1.00 45.16 88 LEU A CA 1
ATOM 703 C C . LEU A 1 88 ? -20.064 -1.347 12.000 1.00 45.16 88 LEU A C 1
ATOM 705 O O . LEU A 1 88 ? -19.830 -1.292 13.211 1.00 45.16 88 LEU A O 1
ATOM 709 N N . LYS A 1 89 ? -21.326 -1.492 11.585 1.00 37.25 89 LYS A N 1
ATOM 710 C CA . LYS A 1 89 ? -22.421 -1.807 12.520 1.00 37.25 89 LYS A CA 1
ATOM 711 C C . LYS A 1 89 ? -22.524 -3.323 12.739 1.00 37.25 89 LYS A C 1
ATOM 713 O O . LYS A 1 89 ? -23.324 -3.998 12.101 1.00 37.25 89 LYS A O 1
ATOM 718 N N . THR A 1 90 ? -21.749 -3.852 13.682 1.00 40.19 90 THR A N 1
ATOM 719 C CA . THR A 1 90 ? -22.154 -5.043 14.444 1.00 40.19 90 THR A CA 1
ATOM 720 C C . THR A 1 90 ? -22.744 -4.570 15.765 1.00 40.19 90 THR A C 1
ATOM 722 O O . THR A 1 90 ? -22.035 -4.001 16.594 1.00 40.19 90 THR A O 1
ATOM 725 N N . VAL A 1 91 ? -24.052 -4.759 15.922 1.00 39.62 91 VAL A N 1
ATOM 726 C CA . VAL A 1 91 ? -24.727 -4.701 17.221 1.00 39.62 91 VAL A CA 1
ATOM 727 C C . VAL A 1 91 ? -24.425 -6.036 17.897 1.00 39.62 91 VAL A C 1
ATOM 729 O O . VAL A 1 91 ? -24.705 -7.077 17.309 1.00 39.62 91 VAL A O 1
ATOM 732 N N . ALA A 1 92 ? -23.813 -6.016 19.079 1.00 38.59 92 ALA A N 1
ATOM 733 C CA . ALA A 1 92 ? -23.682 -7.210 19.906 1.00 38.59 92 ALA A CA 1
ATOM 734 C C . ALA A 1 92 ? -25.096 -7.626 20.345 1.00 38.59 92 ALA A C 1
ATOM 736 O O . ALA A 1 92 ? -25.717 -6.931 21.146 1.00 38.59 92 ALA A O 1
ATOM 737 N N . THR A 1 93 ? -25.658 -8.682 19.750 1.00 33.84 93 THR A N 1
ATOM 738 C CA . THR A 1 93 ? -27.042 -9.112 20.032 1.00 33.84 93 THR A CA 1
ATOM 739 C C . THR A 1 93 ? -27.165 -10.351 20.903 1.00 33.84 93 THR A C 1
ATOM 741 O O . THR A 1 93 ? -28.292 -10.727 21.195 1.00 33.84 93 THR A O 1
ATOM 744 N N . ASP A 1 94 ? -26.078 -10.946 21.393 1.00 31.47 94 ASP A N 1
ATOM 745 C CA . ASP A 1 94 ? -26.168 -12.114 22.271 1.00 31.47 94 ASP A CA 1
ATOM 746 C C . ASP A 1 94 ? -25.207 -12.000 23.459 1.00 31.47 94 ASP A C 1
ATOM 748 O O . ASP A 1 94 ? -24.086 -11.511 23.337 1.00 31.47 94 ASP A O 1
ATOM 752 N N . ALA A 1 95 ? -25.667 -12.458 24.625 1.00 36.09 95 ALA A N 1
ATOM 753 C CA . ALA A 1 95 ? -25.036 -12.316 25.942 1.00 36.09 95 ALA A CA 1
ATOM 754 C C . ALA A 1 95 ? -23.653 -12.998 26.111 1.00 36.09 95 ALA A C 1
ATOM 756 O O . ALA A 1 95 ? -23.136 -13.035 27.227 1.00 36.09 95 ALA A O 1
ATOM 757 N N . ASP A 1 96 ? -23.057 -13.514 25.032 1.00 43.41 96 ASP A N 1
ATOM 758 C CA . ASP A 1 96 ? -21.700 -14.081 24.984 1.00 43.41 96 ASP A CA 1
ATOM 759 C C . ASP A 1 96 ? -20.672 -13.093 24.372 1.00 43.41 96 ASP A C 1
ATOM 761 O O . ASP A 1 96 ? -19.480 -13.162 24.661 1.00 43.41 96 ASP A O 1
ATOM 765 N N . ASP A 1 97 ? -21.127 -12.071 23.634 1.00 56.06 97 ASP A N 1
ATOM 766 C CA . ASP A 1 97 ? -20.276 -11.065 22.977 1.00 56.06 97 ASP A CA 1
ATOM 767 C C . ASP A 1 97 ? -20.212 -9.752 23.780 1.00 56.06 97 ASP A C 1
ATOM 769 O O . ASP A 1 97 ? -20.474 -8.658 23.279 1.00 56.06 97 ASP A O 1
ATOM 773 N N . SER A 1 98 ? -19.836 -9.828 25.061 1.00 67.81 98 SER A N 1
ATOM 774 C CA . SER A 1 98 ? -19.641 -8.619 25.893 1.00 67.81 98 SER A CA 1
ATOM 775 C C . SER A 1 98 ? -18.517 -7.698 25.384 1.00 67.81 98 SER A C 1
ATOM 777 O O . SER A 1 98 ? -18.393 -6.552 25.830 1.00 67.81 98 SER A O 1
ATOM 779 N N . GLN A 1 99 ? -17.685 -8.197 24.462 1.00 79.81 99 GLN A N 1
ATOM 780 C CA . GLN A 1 99 ? -16.545 -7.504 23.875 1.00 79.81 99 GLN A CA 1
ATOM 781 C C . GLN A 1 99 ? -16.336 -7.944 22.422 1.00 79.81 99 GLN A C 1
ATOM 783 O O . GLN A 1 99 ? -16.170 -9.129 22.148 1.00 79.81 99 GLN A O 1
ATOM 788 N N . VAL A 1 100 ? -16.264 -6.992 21.494 1.00 86.19 100 VAL A N 1
ATOM 789 C CA . VAL A 1 100 ? -15.992 -7.244 20.071 1.00 86.19 100 VAL A CA 1
ATOM 790 C C . VAL A 1 100 ? -14.938 -6.256 19.589 1.00 86.19 100 VAL A C 1
ATOM 792 O O . VAL A 1 100 ? -15.045 -5.063 19.855 1.00 86.19 100 VAL A O 1
ATOM 795 N N . ALA A 1 101 ? -13.930 -6.724 18.848 1.00 88.44 101 ALA A N 1
ATOM 796 C CA . ALA A 1 101 ? -12.974 -5.839 18.187 1.00 88.44 101 ALA A CA 1
ATOM 797 C C . ALA A 1 101 ? -12.603 -6.311 16.782 1.00 88.44 101 ALA A C 1
ATOM 799 O O . ALA A 1 101 ? -12.258 -7.475 16.555 1.00 88.44 101 ALA A O 1
ATOM 800 N N . GLN A 1 102 ? -12.625 -5.377 15.837 1.00 88.62 102 GLN A N 1
ATOM 801 C CA . GLN A 1 102 ? -12.318 -5.606 14.430 1.00 88.62 102 GLN A CA 1
ATOM 802 C C . GLN A 1 102 ? -11.205 -4.668 13.970 1.00 88.62 102 GLN A C 1
ATOM 804 O O . GLN A 1 102 ? -11.005 -3.590 14.529 1.00 88.62 102 GLN A O 1
ATOM 809 N N . SER A 1 103 ? -10.459 -5.097 12.954 1.00 90.31 103 SER A N 1
ATOM 810 C CA . SER A 1 103 ? -9.378 -4.314 12.366 1.00 90.31 103 SER A CA 1
ATOM 811 C C . SER A 1 103 ? -9.385 -4.404 10.845 1.00 90.31 103 SER A C 1
ATOM 813 O O . SER A 1 103 ? -9.751 -5.428 10.268 1.00 90.31 103 SER A O 1
ATOM 815 N N . GLN A 1 104 ? -8.941 -3.332 10.195 1.00 91.50 104 GLN A N 1
ATOM 816 C CA . GLN A 1 104 ? -8.783 -3.246 8.749 1.00 91.50 104 GLN A CA 1
ATOM 817 C C . GLN A 1 104 ? -7.463 -2.548 8.416 1.00 91.50 104 GLN A C 1
ATOM 819 O O . GLN A 1 104 ? -7.155 -1.496 8.970 1.00 91.50 104 GLN A O 1
ATOM 824 N N . ILE A 1 105 ? -6.697 -3.119 7.485 1.00 89.50 105 ILE A N 1
ATOM 825 C CA . ILE A 1 105 ? -5.494 -2.494 6.924 1.00 89.50 105 ILE A CA 1
ATOM 826 C C . ILE A 1 105 ? -5.854 -1.978 5.532 1.00 89.50 105 ILE A C 1
ATOM 828 O O . ILE A 1 105 ? -6.158 -2.764 4.633 1.00 89.50 105 ILE A O 1
ATOM 832 N N . ASP A 1 106 ? -5.825 -0.662 5.360 1.00 89.50 106 ASP A N 1
ATOM 833 C CA . ASP A 1 106 ? -6.160 0.018 4.116 1.00 89.50 106 ASP A CA 1
ATOM 834 C C . ASP A 1 106 ? -4.921 0.721 3.552 1.00 89.50 106 ASP A C 1
ATOM 836 O O . ASP A 1 106 ? -4.510 1.786 4.013 1.00 89.50 106 ASP A O 1
ATOM 840 N N . PHE A 1 107 ? -4.307 0.100 2.546 1.00 88.56 107 PHE A N 1
ATOM 841 C CA . PHE A 1 107 ? -3.136 0.646 1.858 1.00 88.56 107 PHE A CA 1
ATOM 842 C C . PHE A 1 107 ? -3.469 1.785 0.893 1.00 88.56 107 PHE A C 1
ATOM 844 O O . PHE A 1 107 ? -2.577 2.561 0.571 1.00 88.56 107 PHE A O 1
ATOM 851 N N . GLU A 1 108 ? -4.719 1.894 0.438 1.00 85.75 108 GLU A N 1
ATOM 852 C CA . GLU A 1 108 ? -5.149 2.987 -0.439 1.00 85.75 108 GLU A CA 1
ATOM 853 C C . GLU A 1 108 ? -5.405 4.251 0.393 1.00 85.75 108 GLU A C 1
ATOM 855 O O . GLU A 1 108 ? -4.969 5.338 0.023 1.00 85.75 108 GLU A O 1
ATOM 860 N N . ALA A 1 109 ? -6.018 4.100 1.573 1.00 85.56 109 ALA A N 1
ATOM 861 C CA . ALA A 1 109 ? -6.170 5.185 2.545 1.00 85.56 109 ALA A CA 1
ATOM 862 C C . ALA A 1 109 ? -4.909 5.445 3.391 1.00 85.56 109 ALA A C 1
ATOM 864 O O . ALA A 1 109 ? -4.853 6.444 4.109 1.00 85.56 109 ALA A O 1
ATOM 865 N N . GLY A 1 110 ? -3.921 4.545 3.350 1.00 88.25 110 GLY A N 1
ATOM 866 C CA . GLY A 1 110 ? -2.675 4.654 4.107 1.00 88.25 110 GLY A CA 1
ATOM 867 C C . GLY A 1 110 ? -2.848 4.484 5.620 1.00 88.25 110 GLY A C 1
ATOM 868 O O . GLY A 1 110 ? -2.132 5.135 6.380 1.00 88.25 110 GLY A O 1
ATOM 869 N N . LYS A 1 111 ? -3.796 3.653 6.082 1.00 91.06 111 LYS A N 1
ATOM 870 C CA . LYS A 1 111 ? -4.152 3.525 7.509 1.00 91.06 111 LYS A CA 1
ATOM 871 C C . LYS A 1 111 ? -4.431 2.089 7.959 1.00 91.06 111 LYS A C 1
ATOM 873 O O . LYS A 1 111 ? -5.004 1.293 7.221 1.00 91.06 111 LYS A O 1
ATOM 878 N N . VAL A 1 112 ? -4.116 1.793 9.217 1.00 90.19 112 VAL A N 1
ATOM 879 C CA . VAL A 1 112 ? -4.698 0.683 9.985 1.00 90.19 112 VAL A CA 1
ATOM 880 C C . VAL A 1 112 ? -5.815 1.255 10.845 1.00 90.19 112 VAL A C 1
ATOM 882 O O . VAL A 1 112 ? -5.589 2.212 11.580 1.00 90.19 112 VAL A O 1
ATOM 885 N N . LYS A 1 113 ? -7.015 0.687 10.759 1.00 92.62 113 LYS A N 1
ATOM 886 C CA . LYS A 1 113 ? -8.176 1.101 11.549 1.00 92.62 113 LYS A CA 1
ATOM 887 C C . LYS A 1 113 ? -8.604 -0.019 12.472 1.00 92.62 113 LYS A C 1
ATOM 889 O O . LYS A 1 113 ? -8.642 -1.176 12.054 1.00 92.62 113 LYS A O 1
ATOM 894 N N . VAL A 1 114 ? -8.950 0.332 13.702 1.00 92.12 114 VAL A N 1
ATOM 895 C CA . VAL A 1 114 ? -9.497 -0.593 14.690 1.00 92.12 114 VAL A CA 1
ATOM 896 C C . VAL A 1 114 ? -10.734 0.004 15.318 1.00 92.12 114 VAL A C 1
ATOM 898 O O . VAL A 1 114 ? -10.750 1.183 15.663 1.00 92.12 114 VAL A O 1
ATOM 901 N N . GLU A 1 115 ? -11.743 -0.835 15.505 1.00 92.19 115 GLU A N 1
ATOM 902 C CA . GLU A 1 115 ? -12.935 -0.507 16.268 1.00 92.19 115 GLU A CA 1
ATOM 903 C C . GLU A 1 115 ? -13.173 -1.590 17.312 1.00 92.19 115 GLU A C 1
ATOM 905 O O . GLU A 1 115 ? -13.210 -2.778 16.987 1.00 92.19 115 GLU A O 1
ATOM 910 N N . ALA A 1 116 ? -13.310 -1.170 18.566 1.00 92.38 116 ALA A N 1
ATOM 911 C CA . ALA A 1 116 ? -13.656 -2.034 19.680 1.00 92.38 116 ALA A CA 1
ATOM 912 C C . ALA A 1 116 ? -14.951 -1.554 20.329 1.00 92.38 116 ALA A C 1
ATOM 914 O O . ALA A 1 116 ? -15.155 -0.353 20.523 1.00 92.38 116 ALA A O 1
ATOM 915 N N . VAL A 1 117 ? -15.803 -2.507 20.683 1.00 91.81 117 VAL A N 1
ATOM 916 C CA . VAL A 1 117 ? -17.063 -2.306 21.389 1.00 91.81 117 VAL A CA 1
ATOM 917 C C . VAL A 1 117 ? -17.047 -3.183 22.631 1.00 91.81 117 VAL A C 1
ATOM 919 O O . VAL A 1 117 ? -16.760 -4.375 22.541 1.00 91.81 117 VAL A O 1
ATOM 922 N N . VAL A 1 118 ? -17.333 -2.595 23.789 1.00 91.50 118 VAL A N 1
ATOM 923 C CA . VAL A 1 118 ? -17.422 -3.312 25.065 1.00 91.50 118 VAL A CA 1
ATOM 924 C C . VAL A 1 118 ? -18.654 -2.859 25.822 1.00 91.50 118 VAL A C 1
ATOM 926 O O . VAL A 1 118 ? -18.916 -1.660 25.920 1.00 91.50 118 VAL A O 1
ATOM 929 N N . VAL A 1 119 ? -19.370 -3.816 26.403 1.00 89.88 119 VAL A N 1
ATOM 930 C CA . VAL A 1 119 ? -20.500 -3.563 27.294 1.00 89.88 119 VAL A CA 1
ATOM 931 C C . VAL A 1 119 ? -20.078 -3.832 28.742 1.00 89.88 119 VAL A C 1
ATOM 933 O O . VAL A 1 119 ? -19.466 -4.858 29.039 1.00 89.88 119 VAL A O 1
ATOM 936 N N . ALA A 1 120 ? -20.363 -2.900 29.655 1.00 89.56 120 ALA A N 1
ATOM 937 C CA . ALA A 1 120 ? -20.083 -3.066 31.082 1.00 89.56 120 ALA A CA 1
ATOM 938 C C . ALA A 1 120 ? -21.098 -2.338 31.974 1.00 89.56 120 ALA A C 1
ATOM 940 O O . ALA A 1 120 ? -21.863 -1.489 31.524 1.00 89.56 120 ALA A O 1
ATOM 941 N N . SER A 1 121 ? -21.055 -2.615 33.277 1.00 86.75 121 SER A N 1
ATOM 942 C CA . SER A 1 121 ? -21.976 -2.044 34.272 1.00 86.75 121 SER A CA 1
ATOM 943 C C . SER A 1 121 ? -21.780 -0.544 34.530 1.00 86.75 121 SER A C 1
ATOM 945 O O . SER A 1 121 ? -22.609 0.083 35.184 1.00 86.75 121 SER A O 1
ATOM 947 N N . SER A 1 122 ? -20.685 0.055 34.050 1.00 88.56 122 SER A N 1
ATOM 948 C CA . SER A 1 122 ? -20.441 1.494 34.160 1.00 88.56 122 SER A CA 1
ATOM 949 C C . SER A 1 122 ? -19.765 2.058 32.914 1.00 88.56 122 SER A C 1
ATOM 951 O O . SER A 1 122 ? -18.986 1.380 32.243 1.00 88.56 122 SER A O 1
ATOM 953 N N . ALA A 1 123 ? -20.008 3.341 32.632 1.00 86.19 123 ALA A N 1
ATOM 954 C CA . ALA A 1 123 ? -19.406 4.018 31.484 1.00 86.19 123 ALA A CA 1
ATOM 955 C C . ALA A 1 123 ? -17.875 4.108 31.574 1.00 86.19 123 ALA A C 1
ATOM 957 O O . ALA A 1 123 ? -17.200 4.037 30.550 1.00 86.19 123 ALA A O 1
ATOM 958 N N . ALA A 1 124 ? -17.326 4.268 32.781 1.00 88.00 124 ALA A N 1
ATOM 959 C CA . ALA A 1 124 ? -15.881 4.315 32.989 1.00 88.00 124 ALA A CA 1
ATOM 960 C C . ALA A 1 124 ? -15.233 2.958 32.679 1.00 88.00 124 ALA A C 1
ATOM 962 O O . ALA A 1 124 ? -14.271 2.899 31.917 1.00 88.00 124 ALA A O 1
ATOM 963 N N . GLU A 1 125 ? -15.811 1.874 33.199 1.00 88.19 125 GLU A N 1
ATOM 964 C CA . GLU A 1 125 ? -15.328 0.514 32.964 1.00 88.19 125 GLU A CA 1
ATOM 965 C C . GLU A 1 125 ? -15.452 0.107 31.491 1.00 88.19 125 GLU A C 1
ATOM 967 O O . GLU A 1 125 ? -14.484 -0.387 30.914 1.00 88.19 125 GLU A O 1
ATOM 972 N N . ALA A 1 126 ? -16.605 0.370 30.863 1.00 87.88 126 ALA A N 1
ATOM 973 C CA . ALA A 1 126 ? -16.830 0.060 29.452 1.00 87.88 126 ALA A CA 1
ATOM 974 C C . ALA A 1 126 ? -15.800 0.770 28.562 1.00 87.88 126 ALA A C 1
ATOM 976 O O . ALA A 1 126 ? -15.197 0.151 27.689 1.00 87.88 126 ALA A O 1
ATOM 977 N N . ARG A 1 127 ? -15.539 2.061 28.820 1.00 88.00 127 ARG A N 1
ATOM 978 C CA . ARG A 1 127 ? -14.553 2.846 28.062 1.00 88.00 127 ARG A CA 1
ATOM 979 C C . ARG A 1 127 ? -13.133 2.333 28.252 1.00 88.00 127 ARG A C 1
ATOM 981 O O . ARG A 1 127 ? -12.420 2.197 27.264 1.00 88.00 127 ARG A O 1
ATOM 988 N N . GLN A 1 128 ? -12.729 2.044 29.489 1.00 89.00 128 GLN A N 1
ATOM 989 C CA . GLN A 1 128 ? -11.379 1.560 29.771 1.00 89.00 128 GLN A CA 1
ATOM 990 C C . GLN A 1 128 ? -11.124 0.211 29.087 1.00 89.00 128 GLN A C 1
ATOM 992 O O . GLN A 1 128 ? -10.112 0.054 28.407 1.00 89.00 128 GLN A O 1
ATOM 997 N N . LYS A 1 129 ? -12.068 -0.730 29.202 1.00 89.94 129 LYS A N 1
ATOM 998 C CA . LYS A 1 129 ? -11.969 -2.043 28.553 1.00 89.94 129 LYS A CA 1
ATOM 999 C C . LYS A 1 129 ? -11.992 -1.937 27.026 1.00 89.94 129 LYS A C 1
ATOM 1001 O O . LYS A 1 129 ? -11.203 -2.604 26.366 1.00 89.94 129 LYS A O 1
ATOM 1006 N N . ALA A 1 130 ? -12.845 -1.079 26.458 1.00 90.38 130 ALA A N 1
ATOM 1007 C CA . ALA A 1 130 ? -12.876 -0.849 25.013 1.00 90.38 130 ALA A CA 1
ATOM 1008 C C . ALA A 1 130 ? -11.558 -0.258 24.491 1.00 90.38 130 ALA A C 1
ATOM 1010 O O . ALA A 1 130 ? -11.091 -0.649 23.425 1.00 90.38 130 ALA A O 1
ATOM 1011 N N . GLU A 1 131 ? -10.932 0.652 25.241 1.00 90.25 131 GLU A N 1
ATOM 1012 C CA . GLU A 1 131 ? -9.639 1.237 24.874 1.00 90.25 131 GLU A CA 1
ATOM 1013 C C . GLU A 1 131 ? -8.500 0.211 24.937 1.00 90.25 131 GLU A C 1
ATOM 1015 O O . GLU A 1 131 ? -7.696 0.131 24.008 1.00 90.25 131 GLU A O 1
ATOM 1020 N N . GLU A 1 132 ? -8.443 -0.604 25.991 1.00 89.75 132 GLU A N 1
ATOM 1021 C CA . GLU A 1 132 ? -7.451 -1.677 26.122 1.00 89.75 132 GLU A CA 1
ATOM 1022 C C . GLU A 1 132 ? -7.590 -2.712 24.998 1.00 89.75 132 GLU A C 1
ATOM 1024 O O . GLU A 1 132 ? -6.605 -3.046 24.332 1.00 89.75 132 GLU A O 1
ATOM 1029 N N . LEU A 1 133 ? -8.822 -3.141 24.714 1.00 90.69 133 LEU A N 1
ATOM 1030 C CA . LEU A 1 133 ? -9.115 -4.078 23.636 1.00 90.69 133 LEU A CA 1
ATOM 1031 C C . LEU A 1 133 ? -8.764 -3.496 22.259 1.00 90.69 133 LEU A C 1
ATOM 1033 O O . LEU A 1 133 ? -8.154 -4.181 21.434 1.00 90.69 133 LEU A O 1
ATOM 1037 N N . ALA A 1 134 ? -9.092 -2.223 22.009 1.00 90.50 134 ALA A N 1
ATOM 1038 C CA . ALA A 1 134 ? -8.720 -1.541 20.771 1.00 90.50 134 ALA A CA 1
ATOM 1039 C C . ALA A 1 134 ? -7.196 -1.468 20.605 1.00 90.50 134 ALA A C 1
ATOM 1041 O O . ALA A 1 134 ? -6.683 -1.749 19.523 1.00 90.50 134 ALA A O 1
ATOM 1042 N N . ARG A 1 135 ? -6.453 -1.149 21.673 1.00 88.19 135 ARG A N 1
ATOM 1043 C CA . ARG A 1 135 ? -4.981 -1.114 21.650 1.00 88.19 135 ARG A CA 1
ATOM 1044 C C . ARG A 1 135 ? -4.384 -2.479 21.351 1.00 88.19 135 ARG A C 1
ATOM 1046 O O . ARG A 1 135 ? -3.524 -2.581 20.478 1.00 88.19 135 ARG A O 1
ATOM 1053 N N . GLN A 1 136 ? -4.861 -3.526 22.021 1.00 88.19 136 GLN A N 1
ATOM 1054 C CA . GLN A 1 136 ? -4.397 -4.889 21.777 1.00 88.19 136 GLN A CA 1
ATOM 1055 C C . GLN A 1 136 ? -4.665 -5.307 20.326 1.00 88.19 136 GLN A C 1
ATOM 1057 O O . GLN A 1 136 ? -3.791 -5.855 19.651 1.00 88.19 136 GLN A O 1
ATOM 1062 N N . LYS A 1 137 ? -5.862 -5.009 19.810 1.00 90.25 137 LYS A N 1
ATOM 1063 C CA . LYS A 1 137 ? -6.225 -5.341 18.432 1.00 90.25 137 LYS A CA 1
ATOM 1064 C C . LYS A 1 137 ? -5.420 -4.536 17.411 1.00 90.25 137 LYS A C 1
ATOM 1066 O O . LYS A 1 137 ? -5.044 -5.088 16.378 1.00 90.25 137 LYS A O 1
ATOM 1071 N N . LEU A 1 138 ? -5.113 -3.271 17.702 1.00 88.31 138 LEU A N 1
ATOM 1072 C CA . LEU A 1 138 ? -4.257 -2.432 16.865 1.00 88.31 138 LEU A CA 1
ATOM 1073 C C . LEU A 1 138 ? -2.837 -2.986 16.801 1.00 88.31 138 LEU A C 1
ATOM 1075 O O . LEU A 1 138 ? -2.313 -3.139 15.706 1.00 88.31 138 LEU A O 1
ATOM 1079 N N . GLN A 1 139 ? -2.256 -3.386 17.934 1.00 84.25 139 GLN A N 1
ATOM 1080 C CA . GLN A 1 139 ? -0.949 -4.049 17.960 1.00 84.25 139 GLN A CA 1
ATOM 1081 C C . GLN A 1 139 ? -0.944 -5.322 17.104 1.00 84.25 139 GLN A C 1
ATOM 1083 O O . GLN A 1 139 ? -0.069 -5.487 16.257 1.00 84.25 139 GLN A O 1
ATOM 1088 N N . GLN A 1 140 ? -1.952 -6.188 17.263 1.00 85.75 140 GLN A N 1
ATOM 1089 C CA . GLN A 1 140 ? -2.085 -7.408 16.458 1.00 85.75 140 GLN A CA 1
ATOM 1090 C C . GLN A 1 140 ? -2.234 -7.116 14.959 1.00 85.75 140 GLN A C 1
ATOM 1092 O O . GLN A 1 140 ? -1.712 -7.863 14.133 1.00 85.75 140 GLN A O 1
ATOM 1097 N N . ALA A 1 141 ? -2.972 -6.065 14.595 1.00 88.69 141 ALA A N 1
ATOM 1098 C CA . ALA A 1 141 ? -3.174 -5.674 13.205 1.00 88.69 141 ALA A CA 1
ATOM 1099 C C . ALA A 1 141 ? -1.890 -5.091 12.599 1.00 88.69 141 ALA A C 1
ATOM 1101 O O . ALA A 1 141 ? -1.482 -5.506 11.517 1.00 88.69 141 ALA A O 1
ATOM 1102 N N . THR A 1 142 ? -1.228 -4.188 13.321 1.00 86.56 142 THR A N 1
ATOM 1103 C CA . THR A 1 142 ? 0.046 -3.573 12.936 1.00 86.56 142 THR A CA 1
ATOM 1104 C C . THR A 1 142 ? 1.143 -4.623 12.769 1.00 86.56 142 THR A C 1
ATOM 1106 O O . THR A 1 142 ? 1.845 -4.613 11.761 1.00 86.56 142 THR A O 1
ATOM 1109 N N . ALA A 1 143 ? 1.234 -5.598 13.676 1.00 83.94 143 ALA A N 1
ATOM 1110 C CA . ALA A 1 143 ? 2.180 -6.712 13.581 1.00 83.94 143 ALA A CA 1
ATOM 1111 C C . ALA A 1 143 ? 2.040 -7.521 12.279 1.00 83.94 143 ALA A C 1
ATOM 1113 O O . ALA A 1 143 ? 3.036 -8.025 11.764 1.00 83.94 143 ALA A O 1
ATOM 1114 N N . GLN A 1 144 ? 0.824 -7.607 11.724 1.00 85.19 144 GLN A N 1
ATOM 1115 C CA . GLN A 1 144 ? 0.504 -8.342 10.495 1.00 85.19 144 GLN A CA 1
ATOM 1116 C C . GLN A 1 144 ? 0.657 -7.517 9.211 1.00 85.19 144 GLN A C 1
ATOM 1118 O O . GLN A 1 144 ? 0.474 -8.061 8.119 1.00 85.19 144 GLN A O 1
ATOM 1123 N N . VAL A 1 145 ? 0.982 -6.223 9.303 1.00 88.56 145 VAL A N 1
ATOM 1124 C CA . VAL A 1 145 ? 1.155 -5.376 8.117 1.00 88.56 145 VAL A CA 1
ATOM 1125 C C . VAL A 1 145 ? 2.315 -5.917 7.268 1.00 88.56 145 VAL A C 1
ATOM 1127 O O . VAL A 1 145 ? 3.421 -6.085 7.791 1.00 88.56 145 VAL A O 1
ATOM 1130 N N . PRO A 1 146 ? 2.096 -6.192 5.965 1.00 87.50 146 PRO A N 1
ATOM 1131 C CA . PRO A 1 146 ? 3.163 -6.627 5.071 1.00 87.50 146 PRO A CA 1
ATOM 1132 C C . PRO A 1 146 ? 4.224 -5.537 4.908 1.00 87.50 146 PRO A C 1
ATOM 1134 O O . PRO A 1 146 ? 3.932 -4.441 4.424 1.00 87.50 146 PRO A O 1
ATOM 1137 N N . ALA A 1 147 ? 5.460 -5.843 5.287 1.00 83.31 147 ALA A N 1
ATOM 1138 C CA . ALA A 1 147 ? 6.541 -4.875 5.322 1.00 83.31 147 ALA A CA 1
ATOM 1139 C C . ALA A 1 147 ? 7.382 -4.926 4.036 1.00 83.31 147 ALA A C 1
ATOM 1141 O O . ALA A 1 147 ? 7.216 -4.068 3.168 1.00 83.31 147 ALA A O 1
ATOM 1142 N N . ALA A 1 148 ? 8.199 -5.969 3.868 1.00 81.25 148 ALA A N 1
ATOM 1143 C CA . ALA A 1 148 ? 9.014 -6.237 2.680 1.00 81.25 148 ALA A CA 1
ATOM 1144 C C . ALA A 1 148 ? 9.214 -7.750 2.498 1.00 81.25 148 ALA A C 1
ATOM 1146 O O . ALA A 1 148 ? 9.268 -8.476 3.486 1.00 81.25 148 ALA A O 1
ATOM 1147 N N . ASP A 1 149 ? 9.361 -8.236 1.259 1.00 69.50 149 ASP A N 1
ATOM 1148 C CA . ASP A 1 149 ? 9.892 -9.583 0.950 1.00 69.50 149 ASP A CA 1
ATOM 1149 C C . ASP A 1 149 ? 9.261 -10.764 1.746 1.00 69.50 149 ASP A C 1
ATOM 1151 O O . ASP A 1 149 ? 9.878 -11.807 1.947 1.00 69.50 149 ASP A O 1
ATOM 1155 N N . ASP A 1 150 ? 7.981 -10.616 2.106 1.00 68.06 150 ASP A N 1
ATOM 1156 C CA . ASP A 1 150 ? 7.032 -11.577 2.704 1.00 68.06 150 ASP A CA 1
ATOM 1157 C C . ASP A 1 150 ? 7.074 -11.615 4.210 1.00 68.06 150 ASP A C 1
ATOM 1159 O O . ASP A 1 150 ? 6.454 -12.475 4.828 1.00 68.06 150 ASP A O 1
ATOM 1163 N N . GLN A 1 151 ? 7.785 -10.652 4.772 1.00 73.75 151 GLN A N 1
ATOM 1164 C CA . GLN A 1 151 ? 7.854 -10.434 6.190 1.00 73.75 151 GLN A CA 1
ATOM 1165 C C . GLN A 1 151 ? 6.736 -9.482 6.575 1.00 73.75 151 GLN A C 1
ATOM 1167 O O . GLN A 1 151 ? 6.521 -8.437 5.947 1.00 73.75 151 GLN A O 1
ATOM 1172 N N . THR A 1 152 ? 6.000 -9.855 7.609 1.00 79.88 152 THR A N 1
ATOM 1173 C CA . THR A 1 152 ? 5.223 -8.874 8.353 1.00 79.88 152 THR A CA 1
ATOM 1174 C C . THR A 1 152 ? 6.175 -7.989 9.156 1.00 79.88 152 THR A C 1
ATOM 1176 O O . THR A 1 152 ? 7.342 -8.341 9.351 1.00 79.88 152 THR A O 1
ATOM 1179 N N . LEU A 1 153 ? 5.693 -6.846 9.641 1.00 77.62 153 LEU A N 1
ATOM 1180 C CA . LEU A 1 153 ? 6.497 -5.978 10.508 1.00 77.62 153 LEU A CA 1
ATOM 1181 C C . LEU A 1 153 ? 7.080 -6.729 11.715 1.00 77.62 153 LEU A C 1
ATOM 1183 O O . LEU A 1 153 ? 8.235 -6.512 12.066 1.00 77.62 153 LEU A O 1
ATOM 1187 N N . GLU A 1 154 ? 6.317 -7.648 12.309 1.00 79.12 154 GLU A N 1
ATOM 1188 C CA . GLU A 1 154 ? 6.781 -8.482 13.425 1.00 79.12 154 GLU A CA 1
ATOM 1189 C C . GLU A 1 154 ? 7.934 -9.417 13.028 1.00 79.12 154 GLU A C 1
ATOM 1191 O O . GLU A 1 154 ? 8.943 -9.504 13.730 1.00 79.12 154 GLU A O 1
ATOM 1196 N N . GLN A 1 155 ? 7.818 -10.085 11.876 1.00 75.88 155 GLN A N 1
ATOM 1197 C CA . GLN A 1 155 ? 8.870 -10.969 11.365 1.00 75.88 155 GLN A CA 1
ATOM 1198 C C . GLN A 1 155 ? 10.137 -10.184 11.017 1.00 75.88 155 GLN A C 1
ATOM 1200 O O . GLN A 1 155 ? 11.239 -10.630 11.317 1.00 75.88 155 GLN A O 1
ATOM 1205 N N . GLN A 1 156 ? 9.984 -9.001 10.422 1.00 73.25 156 GLN A N 1
ATOM 1206 C CA . GLN A 1 156 ? 11.112 -8.147 10.068 1.00 73.25 156 GLN A CA 1
ATOM 1207 C C . GLN A 1 156 ? 11.824 -7.585 11.309 1.00 73.25 156 GLN A C 1
ATOM 1209 O O . GLN A 1 156 ? 13.050 -7.559 11.337 1.00 73.25 156 GLN A O 1
ATOM 1214 N N . ALA A 1 157 ? 11.078 -7.182 12.344 1.00 70.75 157 ALA A N 1
ATOM 1215 C CA . ALA A 1 157 ? 11.652 -6.725 13.612 1.00 70.75 157 ALA A CA 1
ATOM 1216 C C . ALA A 1 157 ? 12.393 -7.853 14.351 1.00 70.75 157 ALA A C 1
ATOM 1218 O O . ALA A 1 157 ? 13.484 -7.645 14.876 1.00 70.75 157 ALA A O 1
ATOM 1219 N N . THR A 1 158 ? 11.832 -9.067 14.340 1.00 73.19 158 THR A N 1
ATOM 1220 C CA . THR A 1 158 ? 12.470 -10.248 14.944 1.00 73.19 158 THR A CA 1
ATOM 1221 C C . THR A 1 158 ? 13.806 -10.565 14.268 1.00 73.19 158 THR A C 1
ATOM 1223 O O . THR A 1 158 ? 14.806 -10.785 14.950 1.00 73.19 158 THR A O 1
ATOM 1226 N N . ASP A 1 159 ? 13.841 -10.542 12.934 1.00 67.56 159 ASP A N 1
ATOM 1227 C CA . ASP A 1 159 ? 15.049 -10.820 12.150 1.00 67.56 159 ASP A CA 1
ATOM 1228 C C . ASP A 1 159 ? 16.131 -9.741 12.304 1.00 67.56 159 ASP A C 1
ATOM 1230 O O . ASP A 1 159 ? 17.318 -10.063 12.285 1.00 67.56 159 ASP A O 1
ATOM 1234 N N . ALA A 1 160 ? 15.738 -8.475 12.476 1.00 58.72 160 ALA A N 1
ATOM 1235 C CA . ALA A 1 160 ? 16.655 -7.354 12.692 1.00 58.72 160 ALA A CA 1
ATOM 1236 C C . ALA A 1 160 ? 17.237 -7.312 14.122 1.00 58.72 160 ALA A C 1
ATOM 1238 O O . ALA A 1 160 ? 18.015 -6.422 14.458 1.00 58.72 160 ALA A O 1
ATOM 1239 N N . GLY A 1 161 ? 16.860 -8.254 14.997 1.00 57.53 161 GLY A N 1
ATOM 1240 C CA . GLY A 1 161 ? 17.322 -8.289 16.387 1.00 57.53 161 GLY A CA 1
ATOM 1241 C C . GLY A 1 161 ? 16.865 -7.081 17.213 1.00 57.53 161 GLY A C 1
ATOM 1242 O O . GLY A 1 161 ? 17.398 -6.833 18.299 1.00 57.53 161 GLY A O 1
ATOM 1243 N N . THR A 1 162 ? 15.889 -6.318 16.718 1.00 54.97 162 THR A N 1
ATOM 1244 C CA . THR A 1 162 ? 15.367 -5.141 17.395 1.00 54.97 162 THR A CA 1
ATOM 1245 C C . THR A 1 162 ? 14.399 -5.561 18.494 1.00 54.97 162 THR A C 1
ATOM 1247 O O . THR A 1 162 ? 13.428 -6.285 18.286 1.00 54.97 162 THR A O 1
ATOM 1250 N N . SER A 1 163 ? 14.716 -5.143 19.721 1.00 47.94 163 SER A N 1
ATOM 1251 C CA . SER A 1 163 ? 13.962 -5.504 20.917 1.00 47.94 163 SER A CA 1
ATOM 1252 C C . SER A 1 163 ? 12.530 -4.960 20.863 1.00 47.94 163 SER A C 1
ATOM 1254 O O . SER A 1 163 ? 12.232 -3.970 20.189 1.00 47.94 163 SER A O 1
ATOM 1256 N N . ALA A 1 164 ? 11.654 -5.558 21.674 1.00 48.22 164 ALA A N 1
ATOM 1257 C CA . ALA A 1 164 ? 10.266 -5.148 21.904 1.00 48.22 164 ALA A CA 1
ATOM 1258 C C . ALA A 1 164 ? 10.065 -3.640 22.231 1.00 48.22 164 ALA A C 1
ATOM 1260 O O . ALA A 1 164 ? 8.942 -3.139 22.219 1.00 48.22 164 ALA A O 1
ATOM 1261 N N . GLN A 1 165 ? 11.142 -2.888 22.478 1.00 43.75 165 GLN A N 1
ATOM 1262 C CA . GLN A 1 165 ? 11.135 -1.440 22.688 1.00 43.75 165 GLN A CA 1
ATOM 1263 C C . GLN A 1 165 ? 10.828 -0.639 21.408 1.00 43.75 165 GLN A C 1
ATOM 1265 O O . GLN A 1 165 ? 10.247 0.440 21.492 1.00 43.75 165 GLN A O 1
ATOM 1270 N N . GLN A 1 166 ? 11.143 -1.152 20.210 1.00 48.41 166 GLN A N 1
ATOM 1271 C CA . GLN A 1 166 ? 10.712 -0.510 18.956 1.00 48.41 166 GLN A CA 1
ATOM 1272 C C . GLN A 1 166 ? 9.236 -0.787 18.642 1.00 48.41 166 GLN A C 1
ATOM 1274 O O . GLN A 1 166 ? 8.548 0.079 18.102 1.00 48.41 166 GLN A O 1
ATOM 1279 N N . THR A 1 167 ? 8.708 -1.944 19.058 1.00 50.41 167 THR A N 1
ATOM 1280 C CA . THR A 1 167 ? 7.258 -2.187 19.045 1.00 50.41 167 THR A CA 1
ATOM 1281 C C . THR A 1 167 ? 6.514 -1.352 20.088 1.00 50.41 167 THR A C 1
ATOM 1283 O O . THR A 1 167 ? 5.348 -1.037 19.896 1.00 50.41 167 THR A O 1
ATOM 1286 N N . GLU A 1 168 ? 7.184 -0.917 21.154 1.00 49.19 168 GLU A N 1
ATOM 1287 C CA . GLU A 1 168 ? 6.637 0.048 22.115 1.00 49.19 168 GLU A CA 1
ATOM 1288 C C . GLU A 1 168 ? 6.657 1.486 21.554 1.00 49.19 168 GLU A C 1
ATOM 1290 O O . GLU A 1 168 ? 5.761 2.281 21.834 1.00 49.19 168 GLU A O 1
ATOM 1295 N N . ALA A 1 169 ? 7.605 1.819 20.667 1.00 46.28 169 ALA A N 1
ATOM 1296 C CA . ALA A 1 169 ? 7.600 3.086 19.926 1.00 46.28 169 ALA A CA 1
ATOM 1297 C C . ALA A 1 169 ? 6.425 3.190 18.928 1.00 46.28 169 ALA A C 1
ATOM 1299 O O . ALA A 1 169 ? 5.884 4.283 18.752 1.00 46.28 169 ALA A O 1
ATOM 1300 N N . LEU A 1 170 ? 5.944 2.061 18.373 1.00 52.09 170 LEU A N 1
ATOM 1301 C CA . LEU A 1 170 ? 4.687 1.989 17.595 1.00 52.09 170 LEU A CA 1
ATOM 1302 C C . LEU A 1 170 ? 3.458 2.427 18.404 1.00 52.09 170 LEU A C 1
ATOM 1304 O O . LEU A 1 170 ? 2.421 2.756 17.831 1.00 52.09 170 LEU A O 1
ATOM 1308 N N . GLN A 1 171 ? 3.556 2.410 19.734 1.00 53.31 171 GLN A N 1
ATOM 1309 C CA . GLN A 1 171 ? 2.436 2.613 20.644 1.00 53.31 171 GLN A CA 1
ATOM 1310 C C . GLN A 1 171 ? 2.131 4.088 20.923 1.00 53.31 171 GLN A C 1
ATOM 1312 O O . GLN A 1 171 ? 1.112 4.386 21.543 1.00 53.31 171 GLN A O 1
ATOM 1317 N N . LYS A 1 172 ? 2.988 5.021 20.484 1.00 54.22 172 LYS A N 1
ATOM 1318 C CA . LYS A 1 172 ? 2.820 6.461 20.749 1.00 54.22 172 LYS A CA 1
ATOM 1319 C C . LYS A 1 172 ? 2.212 7.268 19.602 1.00 54.22 172 LYS A C 1
ATOM 1321 O O . LYS A 1 172 ? 1.993 8.463 19.774 1.00 54.22 172 LYS A O 1
ATOM 1326 N N . THR A 1 173 ? 1.922 6.643 18.465 1.00 60.88 173 THR A N 1
ATOM 1327 C CA . THR A 1 173 ? 1.543 7.336 17.221 1.00 60.88 173 THR A CA 1
ATOM 1328 C C . THR A 1 173 ? 0.328 6.694 16.554 1.00 60.88 173 THR A C 1
ATOM 1330 O O . THR A 1 173 ? 0.335 6.366 15.369 1.00 60.88 173 THR A O 1
ATOM 1333 N N . TYR A 1 174 ? -0.740 6.514 17.329 1.00 72.81 174 TYR A N 1
ATOM 1334 C CA . TYR A 1 174 ? -2.081 6.314 16.785 1.00 72.81 174 TYR A CA 1
ATOM 1335 C C . TYR A 1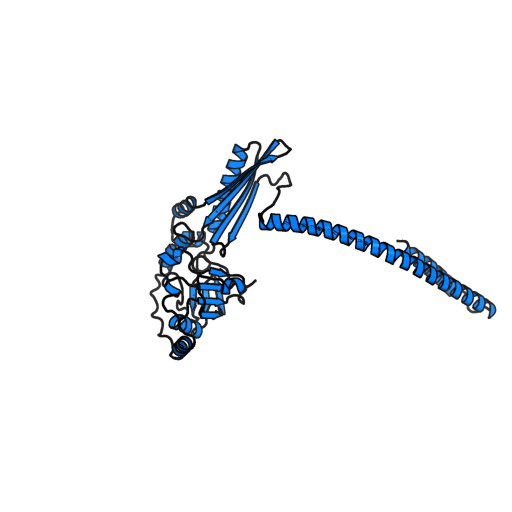 174 ? -2.966 7.492 17.181 1.00 72.81 174 TYR A C 1
ATOM 1337 O O . TYR A 1 174 ? -2.850 8.036 18.281 1.00 72.81 174 TYR A O 1
ATOM 1345 N N . ASP A 1 175 ? -3.855 7.865 16.275 1.00 75.50 175 ASP A N 1
ATOM 1346 C CA . ASP A 1 175 ? -4.858 8.882 16.517 1.00 75.50 175 ASP A CA 1
ATOM 1347 C C . ASP A 1 175 ? -6.105 8.207 17.087 1.00 75.50 175 ASP A C 1
ATOM 1349 O O . ASP A 1 175 ? -6.669 7.272 16.506 1.00 75.50 175 ASP A O 1
ATOM 1353 N N . GLU A 1 176 ? -6.554 8.684 18.244 1.00 74.62 176 GLU A N 1
ATOM 1354 C CA . GLU A 1 176 ? -7.879 8.345 18.747 1.00 74.62 176 GLU A CA 1
ATOM 1355 C C . GLU A 1 176 ? -8.912 9.135 17.946 1.00 74.62 176 GLU A C 1
ATOM 1357 O O . GLU A 1 176 ? -9.015 10.355 18.069 1.00 74.62 176 GLU A O 1
ATOM 1362 N N . THR A 1 177 ? -9.680 8.449 17.105 1.00 75.62 177 THR A N 1
ATOM 1363 C CA . THR A 1 177 ? -10.568 9.126 16.152 1.00 75.62 177 THR A CA 1
ATOM 1364 C C . THR A 1 177 ? -11.992 9.258 16.663 1.00 75.62 177 THR A C 1
ATOM 1366 O O . THR A 1 177 ? -12.691 10.205 16.297 1.00 75.62 177 THR A O 1
ATOM 1369 N N . LYS A 1 178 ? -12.446 8.339 17.526 1.00 82.38 178 LYS A N 1
ATOM 1370 C CA . LYS A 1 178 ? -13.804 8.378 18.081 1.00 82.38 178 LYS A CA 1
ATOM 1371 C C . LYS A 1 178 ? -13.913 7.609 19.394 1.00 82.38 178 LYS A C 1
ATOM 1373 O O . LYS A 1 178 ? -13.464 6.470 19.492 1.00 82.38 178 LYS A O 1
ATOM 1378 N N . LYS A 1 179 ? -14.580 8.213 20.382 1.00 85.12 179 LYS A N 1
ATOM 1379 C CA . LYS A 1 179 ? -15.001 7.559 21.629 1.00 85.12 179 LYS A CA 1
ATOM 1380 C C . LYS A 1 179 ? -16.465 7.890 21.898 1.00 85.12 179 LYS A C 1
ATOM 1382 O O . LYS A 1 179 ? -16.815 9.059 22.044 1.00 85.12 179 LYS A O 1
ATOM 1387 N N . THR A 1 180 ? -17.323 6.879 21.966 1.00 84.69 180 THR A N 1
ATOM 1388 C CA . THR A 1 180 ? -18.748 7.049 22.292 1.00 84.69 180 THR A CA 1
ATOM 1389 C C . THR A 1 180 ? -19.167 6.076 23.380 1.00 84.69 180 THR A C 1
ATOM 1391 O O . THR A 1 180 ? -18.613 4.986 23.485 1.00 84.69 180 THR A O 1
ATOM 1394 N N . SER A 1 181 ? -20.144 6.465 24.197 1.00 84.00 181 SER A N 1
ATOM 1395 C CA . SER A 1 181 ? -20.771 5.567 25.166 1.00 84.00 181 SER A CA 1
ATOM 1396 C C . SER A 1 181 ? -22.275 5.769 25.179 1.00 84.00 181 SER A C 1
ATOM 1398 O O . SER A 1 181 ? -22.726 6.916 25.232 1.00 84.00 181 SER A O 1
ATOM 1400 N N . THR A 1 182 ? -23.028 4.680 25.199 1.00 88.69 182 THR A N 1
ATOM 1401 C CA . THR A 1 182 ? -24.487 4.689 25.173 1.00 88.69 182 THR A CA 1
ATOM 1402 C C . THR A 1 182 ? -25.010 3.750 26.246 1.00 88.69 182 THR A C 1
ATOM 1404 O O . THR A 1 182 ? -24.540 2.625 26.385 1.00 88.69 182 THR A O 1
ATOM 1407 N N . GLN A 1 183 ? -25.959 4.238 27.042 1.00 85.19 183 GLN A N 1
ATOM 1408 C CA . GLN A 1 183 ? -26.619 3.414 28.045 1.00 85.19 183 GLN A CA 1
ATOM 1409 C C . GLN A 1 183 ? -27.648 2.512 27.360 1.00 85.19 183 GLN A C 1
ATOM 1411 O O . GLN A 1 183 ? -28.438 2.980 26.538 1.00 85.19 183 GLN A O 1
ATOM 1416 N N . LEU A 1 184 ? -27.608 1.229 27.689 1.00 86.31 184 LEU A N 1
ATOM 1417 C CA . LEU A 1 184 ? -28.496 0.206 27.166 1.00 86.31 184 LEU A CA 1
ATOM 1418 C C . LEU A 1 184 ? -29.784 0.118 28.007 1.00 86.31 184 LEU A C 1
ATOM 1420 O O . LEU A 1 184 ? -29.804 0.559 29.162 1.00 86.31 184 LEU A O 1
ATOM 1424 N N . PRO A 1 185 ? -30.877 -0.448 27.455 1.00 81.88 185 PRO A N 1
ATOM 1425 C CA . PRO A 1 185 ? -32.160 -0.565 28.158 1.00 81.88 185 PRO A CA 1
ATOM 1426 C C . PRO A 1 185 ? -32.105 -1.372 29.462 1.00 81.88 185 PRO A C 1
ATOM 1428 O O . PRO A 1 185 ? -32.952 -1.191 30.332 1.00 81.88 185 PRO A O 1
ATOM 1431 N N . ASP A 1 186 ? -31.118 -2.254 29.600 1.00 84.50 186 ASP A N 1
ATOM 1432 C CA . ASP A 1 186 ? -30.867 -3.084 30.782 1.00 84.50 186 ASP A CA 1
ATOM 1433 C C . ASP A 1 186 ? -30.036 -2.369 31.869 1.00 84.50 186 ASP A C 1
ATOM 1435 O O . ASP A 1 186 ? -29.734 -2.952 32.911 1.00 84.50 186 ASP A O 1
ATOM 1439 N N . GLY A 1 187 ? -29.679 -1.099 31.649 1.00 83.19 187 GLY A N 1
ATOM 1440 C CA . GLY A 1 187 ? -28.879 -0.284 32.561 1.00 83.19 187 GLY A CA 1
ATOM 1441 C C . GLY A 1 187 ? -27.366 -0.424 32.377 1.00 83.19 187 GLY A C 1
ATOM 1442 O O . GLY A 1 187 ? -26.628 0.347 32.997 1.00 83.19 187 GLY A O 1
ATOM 1443 N N . GLN A 1 188 ? -26.898 -1.336 31.518 1.00 89.62 188 GLN A N 1
ATOM 1444 C CA . GLN A 1 188 ? -25.486 -1.445 31.154 1.00 89.62 188 GLN A CA 1
ATOM 1445 C C . GLN A 1 188 ? -25.064 -0.291 30.235 1.00 89.62 188 GLN A C 1
ATOM 1447 O O . GLN A 1 188 ? -25.879 0.497 29.754 1.00 89.62 188 GLN A O 1
ATOM 1452 N N . VAL A 1 189 ? -23.763 -0.154 30.003 1.00 89.38 189 VAL A N 1
ATOM 1453 C CA . VAL A 1 189 ? -23.190 0.858 29.118 1.00 89.38 189 VAL A CA 1
ATOM 1454 C C . VAL A 1 189 ? -22.360 0.180 28.046 1.00 89.38 189 VAL A C 1
ATOM 1456 O O . VAL A 1 189 ? -21.394 -0.512 28.351 1.00 89.38 189 VAL A O 1
ATOM 1459 N N . GLU A 1 190 ? -22.702 0.447 26.792 1.00 90.69 190 GLU A N 1
ATOM 1460 C CA . GLU A 1 190 ? -21.880 0.120 25.634 1.00 90.69 190 GLU A CA 1
ATOM 1461 C C . GLU A 1 190 ? -20.908 1.274 25.377 1.00 90.69 190 GLU A C 1
ATOM 1463 O O . GLU A 1 190 ? -21.320 2.428 25.246 1.00 90.69 190 GLU A O 1
ATOM 1468 N N . ALA A 1 191 ? -19.612 0.986 25.308 1.00 90.81 191 ALA A N 1
ATOM 1469 C CA . ALA A 1 191 ? -18.591 1.922 24.869 1.00 90.81 191 ALA A CA 1
ATOM 1470 C C . ALA A 1 191 ? -17.970 1.449 23.559 1.00 90.81 191 ALA A C 1
ATOM 1472 O O . ALA A 1 191 ? -17.667 0.271 23.390 1.00 90.81 191 ALA A O 1
ATOM 1473 N N . ARG A 1 192 ? -17.733 2.398 22.655 1.00 91.19 192 ARG A N 1
ATOM 1474 C CA . ARG A 1 192 ? -17.103 2.174 21.358 1.00 91.19 192 ARG A CA 1
ATOM 1475 C C . ARG A 1 192 ? -15.892 3.081 21.216 1.00 91.19 192 ARG A C 1
ATOM 1477 O O . ARG A 1 192 ? -15.998 4.295 21.417 1.00 91.19 192 ARG A O 1
ATOM 1484 N N . VAL A 1 193 ? -14.757 2.484 20.878 1.00 91.88 193 VAL A N 1
ATOM 1485 C CA . VAL A 1 193 ? -13.473 3.165 20.694 1.00 91.88 193 VAL A CA 1
ATOM 1486 C C . VAL A 1 193 ? -12.937 2.841 19.306 1.00 91.88 193 VAL A C 1
ATOM 1488 O O . VAL A 1 193 ? -12.839 1.672 18.934 1.00 91.88 193 VAL A O 1
ATOM 1491 N N . SER A 1 194 ? -12.577 3.882 18.557 1.00 90.94 194 SER A N 1
ATOM 1492 C CA . SER A 1 194 ? -11.941 3.775 17.245 1.00 90.94 194 SER A CA 1
ATOM 1493 C C . SER A 1 194 ? -10.533 4.361 17.291 1.00 90.94 194 SER A C 1
ATOM 1495 O O . SER A 1 194 ? -10.349 5.506 17.715 1.00 90.94 194 SER A O 1
ATOM 1497 N N . LEU A 1 195 ? -9.554 3.578 16.842 1.00 90.62 195 LEU A N 1
ATOM 1498 C CA . LEU A 1 195 ? -8.150 3.973 16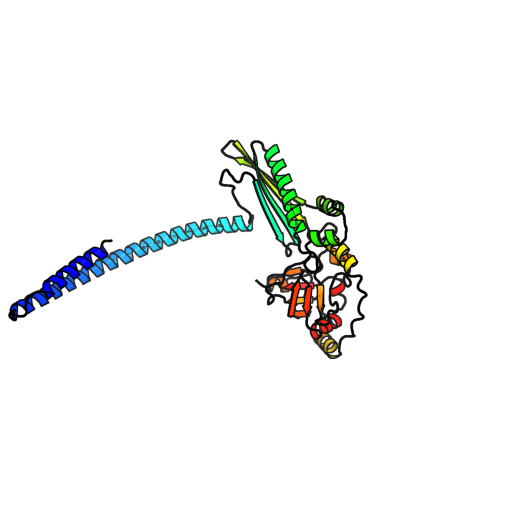.734 1.00 90.62 195 LEU A CA 1
ATOM 1499 C C . LEU A 1 195 ? -7.708 3.899 15.270 1.00 90.62 195 LEU A C 1
ATOM 1501 O O . LEU A 1 195 ? -8.075 2.961 14.557 1.00 90.62 195 LEU A O 1
ATOM 1505 N N . GLU A 1 196 ? -6.901 4.861 14.827 1.00 90.25 196 GLU A N 1
ATOM 1506 C CA . GLU A 1 196 ? -6.262 4.832 13.511 1.00 90.25 196 GLU A CA 1
ATOM 1507 C C . GLU A 1 196 ? -4.743 4.988 13.639 1.00 90.25 196 GLU A C 1
ATOM 1509 O O . GLU A 1 196 ? -4.255 5.855 14.355 1.00 90.25 196 GLU A O 1
ATOM 1514 N N . GLN A 1 197 ? -3.983 4.173 12.910 1.00 88.44 197 GLN A N 1
ATOM 1515 C CA . GLN A 1 197 ? -2.532 4.303 12.792 1.00 88.44 197 GLN A CA 1
ATOM 1516 C C . GLN A 1 197 ? -2.154 4.533 11.332 1.00 88.44 197 GLN A C 1
ATOM 1518 O O . GLN A 1 197 ? -2.618 3.820 10.441 1.00 88.44 197 GLN A O 1
ATOM 1523 N N . SER A 1 198 ? -1.302 5.523 11.076 1.00 90.19 198 SER A N 1
ATOM 1524 C CA . SER A 1 198 ? -0.857 5.827 9.716 1.00 90.19 198 SER A CA 1
ATOM 1525 C C . SER A 1 198 ? 0.170 4.799 9.229 1.00 90.19 198 SER A C 1
ATOM 1527 O O . SER A 1 198 ? 1.122 4.462 9.933 1.00 90.19 198 SER A O 1
ATOM 1529 N N . LEU A 1 199 ? 0.004 4.306 8.000 1.00 89.50 199 LEU A N 1
ATOM 1530 C CA . LEU A 1 199 ? 1.005 3.470 7.331 1.00 89.50 199 LEU A CA 1
ATOM 1531 C C . LEU A 1 199 ? 2.203 4.307 6.872 1.00 89.50 199 LEU A C 1
ATOM 1533 O O . LEU A 1 199 ? 3.324 3.813 6.860 1.00 89.50 199 LEU A O 1
ATOM 1537 N N . THR A 1 200 ? 1.978 5.567 6.507 1.00 88.12 200 THR A N 1
ATOM 1538 C CA . THR A 1 200 ? 2.975 6.495 5.950 1.00 88.12 200 THR A CA 1
ATOM 1539 C C . THR A 1 200 ? 3.135 7.741 6.827 1.00 88.12 200 THR A C 1
ATOM 1541 O O . THR A 1 200 ? 2.330 7.989 7.720 1.00 88.12 200 THR A O 1
ATOM 1544 N N . GLY A 1 201 ? 4.139 8.563 6.534 1.00 83.19 201 GLY A N 1
ATOM 1545 C CA . GLY A 1 201 ? 4.526 9.747 7.298 1.00 83.19 201 GLY A CA 1
ATOM 1546 C C . GLY A 1 201 ? 5.695 9.464 8.240 1.00 83.19 201 GLY A C 1
ATOM 1547 O O . GLY A 1 201 ? 6.099 8.317 8.415 1.00 83.19 201 GLY A O 1
ATOM 1548 N N . GLU A 1 202 ? 6.233 10.515 8.858 1.00 76.62 202 GLU A N 1
ATOM 1549 C CA . GLU A 1 202 ? 7.399 10.432 9.758 1.00 76.62 202 GLU A CA 1
ATOM 1550 C C . GLU A 1 202 ? 7.181 9.428 10.901 1.00 76.62 202 GLU A C 1
ATOM 1552 O O . GLU A 1 202 ? 8.067 8.649 11.247 1.00 76.62 202 GLU A O 1
ATOM 1557 N N . ASN A 1 203 ? 5.949 9.388 11.405 1.00 75.50 203 ASN A N 1
ATOM 1558 C CA . ASN A 1 203 ? 5.499 8.510 12.481 1.00 75.50 203 ASN A CA 1
ATOM 1559 C C . ASN A 1 203 ? 4.755 7.255 11.988 1.00 75.50 203 ASN A C 1
ATOM 1561 O O . ASN A 1 203 ? 4.173 6.528 12.795 1.00 75.50 203 ASN A O 1
ATOM 1565 N N . GLY A 1 204 ? 4.702 7.040 10.671 1.00 82.00 204 GLY A N 1
ATOM 1566 C CA . GLY A 1 204 ? 3.986 5.925 10.065 1.00 82.00 204 GLY A CA 1
ATOM 1567 C C . GLY A 1 204 ? 4.813 4.644 10.019 1.00 82.00 204 GLY A C 1
ATOM 1568 O O . GLY A 1 204 ? 6.038 4.665 10.084 1.00 82.00 204 GLY A O 1
ATOM 1569 N N . LEU A 1 205 ? 4.142 3.510 9.832 1.00 85.88 205 LEU A N 1
ATOM 1570 C CA . LEU A 1 205 ? 4.783 2.186 9.792 1.00 85.88 205 LEU A CA 1
ATOM 1571 C C . LEU A 1 205 ? 5.878 2.032 8.718 1.00 85.88 205 LEU A C 1
ATOM 1573 O O . LEU A 1 205 ? 6.787 1.214 8.863 1.00 85.88 205 LEU A O 1
ATOM 1577 N N . THR A 1 206 ? 5.804 2.811 7.638 1.00 86.69 206 THR A N 1
ATOM 1578 C CA . THR A 1 206 ? 6.759 2.768 6.523 1.00 86.69 206 THR A CA 1
ATOM 1579 C C . THR A 1 206 ? 8.164 3.175 6.958 1.00 86.69 206 THR A C 1
ATOM 1581 O O . THR A 1 206 ? 9.118 2.554 6.500 1.00 86.69 206 THR A O 1
ATOM 1584 N N . SER A 1 207 ? 8.325 4.157 7.856 1.00 82.75 207 SER A N 1
ATOM 1585 C CA . SER A 1 207 ? 9.659 4.602 8.294 1.00 82.75 207 SER A CA 1
ATOM 1586 C C . SER A 1 207 ? 10.423 3.482 9.011 1.00 82.75 207 SER A C 1
ATOM 1588 O O . SER A 1 207 ? 11.620 3.301 8.788 1.00 82.75 207 SER A O 1
ATOM 1590 N N . MET A 1 208 ? 9.710 2.658 9.783 1.00 79.06 208 MET A N 1
ATOM 1591 C CA . MET A 1 208 ? 10.266 1.485 10.459 1.00 79.06 208 MET A CA 1
ATOM 1592 C C . MET A 1 208 ? 10.613 0.359 9.485 1.00 79.06 208 MET A C 1
ATOM 1594 O O . MET A 1 208 ? 11.710 -0.195 9.542 1.00 79.06 208 MET A O 1
ATOM 1598 N N . ALA A 1 209 ? 9.694 0.040 8.570 1.00 83.94 209 ALA A N 1
ATOM 1599 C CA . ALA A 1 209 ? 9.924 -0.993 7.563 1.00 83.94 209 ALA A CA 1
ATOM 1600 C C . ALA A 1 209 ? 11.115 -0.648 6.654 1.00 83.94 209 ALA A C 1
ATOM 1602 O O . ALA A 1 209 ? 11.877 -1.540 6.276 1.00 83.94 209 ALA A O 1
ATOM 1603 N N . LEU A 1 210 ? 11.283 0.638 6.322 1.00 83.94 210 LEU A N 1
ATOM 1604 C CA . LEU A 1 210 ? 12.365 1.134 5.477 1.00 83.94 210 LEU A CA 1
ATOM 1605 C C . LEU A 1 210 ? 13.730 0.951 6.147 1.00 83.94 210 LEU A C 1
ATOM 1607 O O . LEU A 1 210 ? 14.627 0.389 5.526 1.00 83.94 210 LEU A O 1
ATOM 1611 N N . ALA A 1 211 ? 13.864 1.343 7.419 1.00 75.88 211 ALA A N 1
ATOM 1612 C CA . ALA A 1 211 ? 15.115 1.212 8.168 1.00 75.88 211 ALA A CA 1
ATOM 1613 C C . ALA A 1 211 ? 15.606 -0.246 8.218 1.00 75.88 211 ALA A C 1
ATOM 1615 O O . ALA A 1 211 ? 16.750 -0.532 7.871 1.00 75.88 211 ALA A O 1
ATOM 1616 N N . ALA A 1 212 ? 14.715 -1.183 8.553 1.00 71.12 212 ALA A N 1
ATOM 1617 C CA . ALA A 1 212 ? 15.061 -2.601 8.601 1.00 71.12 212 ALA A CA 1
ATOM 1618 C C . ALA A 1 212 ? 15.290 -3.216 7.203 1.00 71.12 212 ALA A C 1
ATOM 1620 O O . ALA A 1 212 ? 16.012 -4.201 7.060 1.00 71.12 212 ALA A O 1
ATOM 1621 N N . ALA A 1 213 ? 14.671 -2.674 6.147 1.00 77.50 213 ALA A N 1
ATOM 1622 C CA . ALA A 1 213 ? 14.877 -3.160 4.783 1.00 77.50 213 ALA A CA 1
ATOM 1623 C C . ALA A 1 213 ? 16.222 -2.702 4.200 1.00 77.50 213 ALA A C 1
ATOM 1625 O O . ALA A 1 213 ? 16.821 -3.433 3.416 1.00 77.50 213 ALA A O 1
ATOM 1626 N N . GLU A 1 214 ? 16.698 -1.515 4.577 1.00 72.38 214 GLU A N 1
ATOM 1627 C CA . GLU A 1 214 ? 18.004 -0.987 4.171 1.00 72.38 214 GLU A CA 1
ATOM 1628 C C . GLU A 1 214 ? 19.163 -1.766 4.791 1.00 72.38 214 GLU A C 1
ATOM 1630 O O . GLU A 1 214 ? 20.099 -2.108 4.074 1.00 72.38 214 GLU A O 1
ATOM 1635 N N . GLU A 1 215 ? 19.064 -2.120 6.075 1.00 64.50 215 GLU A N 1
ATOM 1636 C CA . GLU A 1 215 ? 20.065 -2.941 6.771 1.00 64.50 215 GLU A CA 1
ATOM 1637 C C . GLU A 1 215 ? 20.257 -4.305 6.085 1.00 64.50 215 GLU A C 1
ATOM 1639 O O . GLU A 1 215 ? 21.374 -4.775 5.883 1.00 64.50 215 GLU A O 1
ATOM 1644 N N . LYS A 1 216 ? 19.162 -4.912 5.613 1.00 64.44 216 LYS A N 1
ATOM 1645 C CA . LYS A 1 216 ? 19.194 -6.170 4.850 1.00 64.44 216 LYS A CA 1
ATOM 1646 C C . LYS A 1 216 ? 19.651 -5.989 3.397 1.00 64.44 216 LYS A C 1
ATOM 1648 O O . LYS A 1 216 ? 20.086 -6.949 2.763 1.00 64.44 216 LYS A O 1
ATOM 1653 N N . ALA A 1 217 ? 19.519 -4.782 2.847 1.00 62.47 217 ALA A N 1
ATOM 1654 C CA . ALA A 1 217 ? 19.827 -4.459 1.457 1.00 62.47 217 ALA A CA 1
ATOM 1655 C C . ALA A 1 217 ? 21.292 -4.053 1.220 1.00 62.47 217 ALA A C 1
ATOM 1657 O O . ALA A 1 217 ? 21.624 -3.692 0.092 1.00 62.47 217 ALA A O 1
ATOM 1658 N N . GLU A 1 218 ? 22.184 -4.177 2.211 1.00 53.19 218 GLU A N 1
ATOM 1659 C CA . GLU A 1 218 ? 23.637 -3.986 2.039 1.00 53.19 218 GLU A CA 1
ATOM 1660 C C . GLU A 1 218 ? 24.312 -5.000 1.078 1.00 53.19 218 GLU A C 1
ATOM 1662 O O . GLU A 1 218 ? 25.534 -4.989 0.899 1.00 53.19 218 GLU A O 1
ATOM 1667 N N . GLU A 1 219 ? 23.547 -5.823 0.348 1.00 50.34 219 GLU A N 1
ATOM 1668 C CA . GLU A 1 219 ? 24.031 -6.450 -0.884 1.00 50.34 219 GLU A CA 1
ATOM 1669 C C . GLU A 1 219 ? 24.373 -5.372 -1.927 1.00 50.34 219 GLU A C 1
ATOM 1671 O O . GLU A 1 219 ? 23.518 -4.830 -2.630 1.00 50.34 219 GLU A O 1
ATOM 1676 N N . LYS A 1 220 ? 25.676 -5.069 -1.980 1.00 45.41 220 LYS A N 1
ATOM 1677 C CA . LYS A 1 220 ? 26.404 -4.214 -2.926 1.00 45.41 220 LYS A CA 1
ATOM 1678 C C . LYS A 1 220 ? 25.630 -3.983 -4.235 1.00 45.41 220 LYS A C 1
ATOM 1680 O O . LYS A 1 220 ? 25.339 -4.962 -4.923 1.00 45.41 220 LYS A O 1
ATOM 1685 N N . PRO A 1 221 ? 25.370 -2.721 -4.639 1.00 51.59 221 PRO A N 1
ATOM 1686 C CA . PRO A 1 221 ? 24.643 -2.431 -5.867 1.00 51.59 221 PRO A CA 1
ATOM 1687 C C . PRO A 1 221 ? 25.377 -3.074 -7.040 1.00 51.59 221 PRO A C 1
ATOM 1689 O O . PRO A 1 221 ? 26.457 -2.631 -7.443 1.00 51.59 221 PRO A O 1
ATOM 1692 N N . GLU A 1 222 ? 24.808 -4.153 -7.571 1.00 54.75 222 GLU A N 1
ATOM 1693 C CA . GLU A 1 222 ? 25.300 -4.744 -8.799 1.00 54.75 222 GLU A CA 1
ATOM 1694 C C . GLU A 1 222 ? 25.153 -3.676 -9.879 1.00 54.75 222 GLU A C 1
ATOM 1696 O O . GLU A 1 222 ? 24.074 -3.111 -10.090 1.00 54.75 222 GLU A O 1
ATOM 1701 N N . LYS A 1 223 ? 26.284 -3.310 -10.485 1.00 52.03 223 LYS A N 1
ATOM 1702 C CA . LYS A 1 223 ? 26.365 -2.246 -11.479 1.00 52.03 223 LYS A CA 1
ATOM 1703 C C . LYS A 1 223 ? 25.511 -2.666 -12.671 1.00 52.03 223 LYS A C 1
ATOM 1705 O O . LYS A 1 223 ? 25.959 -3.440 -13.511 1.00 52.03 223 LYS A O 1
ATOM 1710 N N . ALA A 1 224 ? 24.270 -2.184 -12.703 1.00 61.00 224 ALA A N 1
ATOM 1711 C CA . ALA A 1 224 ? 23.318 -2.524 -13.745 1.00 61.00 224 ALA A CA 1
ATOM 1712 C C . ALA A 1 224 ? 23.922 -2.196 -15.115 1.00 61.00 224 ALA A C 1
ATOM 1714 O O . ALA A 1 224 ? 24.502 -1.123 -15.307 1.00 61.00 224 ALA A O 1
ATOM 1715 N N . ALA A 1 225 ? 23.794 -3.130 -16.058 1.00 65.50 225 ALA A N 1
ATOM 1716 C CA . ALA A 1 225 ? 24.211 -2.896 -17.430 1.00 65.50 225 ALA A CA 1
ATOM 1717 C C . ALA A 1 225 ? 23.493 -1.649 -17.985 1.00 65.50 225 ALA A C 1
ATOM 1719 O O . ALA A 1 225 ? 22.310 -1.443 -17.678 1.00 65.50 225 ALA A O 1
ATOM 1720 N N . PRO A 1 226 ? 24.184 -0.805 -18.774 1.00 72.25 226 PRO A N 1
ATOM 1721 C CA . PRO A 1 226 ? 23.549 0.342 -19.406 1.00 72.25 226 PRO A CA 1
ATOM 1722 C C . PRO A 1 226 ? 22.351 -0.122 -20.250 1.00 72.25 226 PRO A C 1
ATOM 1724 O O . PRO A 1 226 ? 22.408 -1.205 -20.844 1.00 72.25 226 PRO A O 1
ATOM 1727 N N . PRO A 1 227 ? 21.262 0.665 -20.302 1.00 79.25 227 PRO A N 1
ATOM 1728 C CA . PRO A 1 227 ? 20.088 0.288 -21.071 1.00 79.25 227 PRO A CA 1
ATOM 1729 C C . PRO A 1 227 ? 20.452 0.115 -22.556 1.00 79.25 227 PRO A C 1
ATOM 1731 O O . PRO A 1 227 ? 21.267 0.878 -23.086 1.00 79.25 227 PRO A O 1
ATOM 1734 N N . PRO A 1 228 ? 19.863 -0.875 -23.248 1.00 83.31 228 PRO A N 1
ATOM 1735 C CA . PRO A 1 228 ? 20.132 -1.102 -24.656 1.00 83.31 228 PRO A CA 1
ATOM 1736 C C . PRO A 1 228 ? 19.618 0.083 -25.493 1.00 83.31 228 PRO A C 1
ATOM 1738 O O . PRO A 1 228 ? 18.637 0.728 -25.106 1.00 83.31 228 PRO A O 1
ATOM 1741 N N . PRO A 1 229 ? 20.208 0.347 -26.676 1.00 82.19 229 PRO A N 1
ATOM 1742 C CA . PRO A 1 229 ? 19.780 1.439 -27.556 1.00 82.19 229 PRO A CA 1
ATOM 1743 C C . PRO A 1 229 ? 18.279 1.425 -27.879 1.00 82.19 229 PRO A C 1
ATOM 1745 O O . PRO A 1 229 ? 17.647 2.475 -27.930 1.00 82.19 229 PRO A O 1
ATOM 1748 N N . SER A 1 230 ? 17.683 0.234 -27.998 1.00 84.38 230 SER A N 1
ATOM 1749 C CA . SER A 1 230 ? 16.247 0.066 -28.237 1.00 84.38 230 SER A CA 1
ATOM 1750 C C . SER A 1 230 ? 15.370 0.655 -27.127 1.00 84.38 230 SER A C 1
ATOM 1752 O O . SER A 1 230 ? 14.339 1.250 -27.426 1.00 84.38 230 SER A O 1
ATOM 1754 N N . ALA A 1 231 ? 15.773 0.536 -25.859 1.00 82.31 231 ALA A N 1
ATOM 1755 C CA . ALA A 1 231 ? 15.045 1.124 -24.736 1.00 82.31 231 ALA A CA 1
ATOM 1756 C C . ALA A 1 231 ? 15.121 2.657 -24.774 1.00 82.31 231 ALA A C 1
ATOM 1758 O O . ALA A 1 231 ? 14.114 3.337 -24.592 1.00 82.31 231 ALA A O 1
ATOM 1759 N N . ILE A 1 232 ? 16.298 3.199 -25.096 1.00 82.75 232 ILE A N 1
ATOM 1760 C CA . ILE A 1 232 ? 16.517 4.644 -25.233 1.00 82.75 232 ILE A CA 1
ATOM 1761 C C . ILE A 1 232 ? 15.651 5.219 -26.363 1.00 82.75 232 ILE A C 1
ATOM 1763 O O . ILE A 1 232 ? 15.052 6.281 -26.202 1.00 82.75 232 ILE A O 1
ATOM 1767 N N . ASP A 1 233 ? 15.531 4.516 -27.490 1.00 85.50 233 ASP A N 1
ATOM 1768 C CA . ASP A 1 233 ? 14.697 4.953 -28.612 1.00 85.50 233 ASP A CA 1
ATOM 1769 C C . ASP A 1 233 ? 13.201 4.967 -28.273 1.00 85.50 233 ASP A C 1
ATOM 1771 O O . ASP A 1 233 ? 12.476 5.852 -28.733 1.00 85.50 233 ASP A O 1
ATOM 1775 N N . ILE A 1 234 ? 12.728 4.019 -27.457 1.00 83.31 234 ILE A N 1
ATOM 1776 C CA . ILE A 1 234 ? 11.341 4.008 -26.966 1.00 83.31 234 ILE A CA 1
ATOM 1777 C C . ILE A 1 234 ? 11.087 5.241 -26.096 1.00 83.31 234 ILE A C 1
ATOM 1779 O O . ILE A 1 234 ? 10.122 5.966 -26.342 1.00 83.31 234 ILE A O 1
ATOM 1783 N N . VAL A 1 235 ? 11.978 5.521 -25.139 1.00 85.69 235 VAL A N 1
ATOM 1784 C CA . VAL A 1 235 ? 11.872 6.692 -24.252 1.00 85.69 235 VAL A CA 1
ATOM 1785 C C . VAL A 1 235 ? 11.888 7.989 -25.062 1.00 85.69 235 VAL A C 1
ATOM 1787 O O . VAL A 1 235 ? 11.023 8.843 -24.893 1.00 85.69 235 VAL A O 1
ATOM 1790 N N . ARG A 1 236 ? 12.806 8.120 -26.028 1.00 85.62 236 ARG A N 1
ATOM 1791 C CA . ARG A 1 236 ? 12.884 9.302 -26.905 1.00 85.62 236 ARG A CA 1
ATOM 1792 C C . ARG A 1 236 ? 11.605 9.546 -27.701 1.00 85.62 236 ARG A C 1
ATOM 1794 O O . ARG A 1 236 ? 11.233 10.697 -27.900 1.00 85.62 236 ARG A O 1
ATOM 1801 N N . LYS A 1 237 ? 10.942 8.485 -28.169 1.00 87.31 237 LYS A N 1
ATOM 1802 C CA . LYS A 1 237 ? 9.693 8.592 -28.940 1.00 87.31 237 LYS A CA 1
ATOM 1803 C C . LYS A 1 237 ? 8.487 8.958 -28.078 1.00 87.31 237 LYS A C 1
ATOM 1805 O O . LYS A 1 237 ? 7.576 9.602 -28.585 1.00 87.31 237 LYS A O 1
ATOM 1810 N N . GLN A 1 238 ? 8.461 8.523 -26.820 1.00 85.69 238 GLN A N 1
ATOM 1811 C CA . GLN A 1 238 ? 7.320 8.716 -25.916 1.00 85.69 238 GLN A CA 1
ATOM 1812 C C . GLN A 1 238 ? 7.447 9.966 -25.032 1.00 85.69 238 GLN A C 1
ATOM 1814 O O . GLN A 1 238 ? 6.466 10.378 -24.418 1.00 85.69 238 GLN A O 1
ATOM 1819 N N . GLY A 1 239 ? 8.620 10.603 -25.018 1.00 84.88 239 GLY A N 1
ATOM 1820 C CA . GLY A 1 239 ? 8.891 11.770 -24.186 1.00 84.88 239 GLY A CA 1
ATOM 1821 C C . GLY A 1 239 ? 9.232 11.394 -22.739 1.00 84.88 239 GLY A C 1
ATOM 1822 O O . GLY A 1 239 ? 9.323 10.212 -22.405 1.00 84.88 239 GLY A O 1
ATOM 1823 N N . PRO A 1 240 ? 9.474 12.393 -21.872 1.00 88.50 240 PRO A N 1
ATOM 1824 C CA . PRO A 1 240 ? 9.773 12.143 -20.469 1.00 88.50 240 PRO A CA 1
ATOM 1825 C C . PRO A 1 240 ? 8.562 11.529 -19.758 1.00 88.50 240 PRO A C 1
ATOM 1827 O O . PRO A 1 240 ? 7.418 11.947 -19.963 1.00 88.50 240 PRO A O 1
ATOM 1830 N N . PHE A 1 241 ? 8.830 10.552 -18.897 1.00 94.75 241 PHE A N 1
ATOM 1831 C CA . PHE A 1 241 ? 7.815 9.923 -18.061 1.00 94.75 241 PHE A CA 1
ATOM 1832 C C . PHE A 1 241 ? 7.724 10.622 -16.705 1.00 94.75 241 PHE A C 1
ATOM 1834 O O . PHE A 1 241 ? 8.730 11.068 -16.156 1.00 94.75 241 PHE A O 1
ATOM 1841 N N . THR A 1 242 ? 6.511 10.696 -16.163 1.00 94.94 242 THR A N 1
ATOM 1842 C CA . THR A 1 242 ? 6.205 11.350 -14.878 1.00 94.94 242 THR A CA 1
ATOM 1843 C C . THR A 1 242 ? 6.158 10.381 -13.698 1.00 94.94 242 THR A C 1
ATOM 1845 O O . THR A 1 242 ? 5.895 10.796 -12.576 1.00 94.94 242 THR A O 1
ATOM 1848 N N . GLY A 1 243 ? 6.354 9.087 -13.945 1.00 96.56 243 GLY A N 1
ATOM 1849 C CA . GLY A 1 243 ? 6.239 8.042 -12.936 1.00 96.56 243 GLY A CA 1
ATOM 1850 C C . GLY A 1 243 ? 6.208 6.647 -13.547 1.00 96.56 243 GLY A C 1
ATOM 1851 O O . GLY A 1 243 ? 6.350 6.473 -14.759 1.00 96.56 243 GLY A O 1
ATOM 1852 N N . LEU A 1 244 ? 5.979 5.648 -12.699 1.00 97.69 244 LEU A N 1
ATOM 1853 C CA . LEU A 1 244 ? 5.895 4.237 -13.068 1.00 97.69 244 LEU A CA 1
ATOM 1854 C C . LEU A 1 244 ? 4.566 3.638 -12.613 1.00 97.69 244 LEU A C 1
ATOM 1856 O O . LEU A 1 244 ? 4.240 3.640 -11.428 1.00 97.69 244 LEU A O 1
ATOM 1860 N N . LEU A 1 245 ? 3.824 3.070 -13.558 1.00 97.56 245 LEU A N 1
ATOM 1861 C CA . LEU A 1 245 ? 2.652 2.249 -13.296 1.00 97.56 245 LEU A CA 1
ATOM 1862 C C . LEU A 1 245 ? 3.002 0.777 -13.499 1.00 97.56 245 LEU A C 1
ATOM 1864 O O . LEU A 1 245 ? 3.289 0.344 -14.616 1.00 97.56 245 LEU A O 1
ATOM 1868 N N . LEU A 1 246 ? 2.911 0.005 -12.423 1.00 96.69 246 LEU A N 1
ATOM 1869 C CA . LEU A 1 246 ? 3.083 -1.440 -12.425 1.00 96.69 246 LEU A CA 1
ATOM 1870 C C . LEU A 1 246 ? 1.708 -2.105 -12.476 1.00 96.69 246 LEU A C 1
A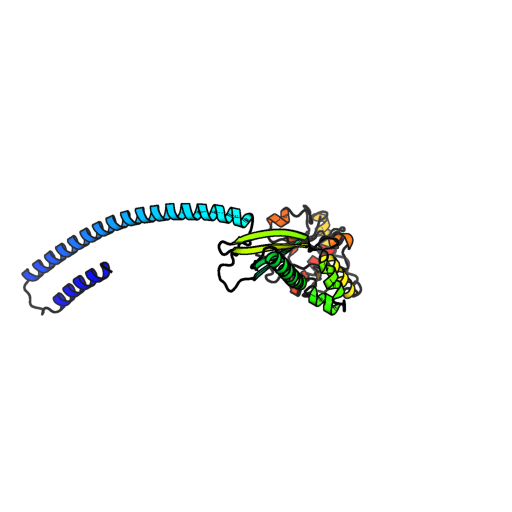TOM 1872 O O . LEU A 1 246 ? 0.955 -2.088 -11.503 1.00 96.69 246 LEU A O 1
ATOM 1876 N N . ASP A 1 247 ? 1.366 -2.686 -13.620 1.00 95.56 247 ASP A N 1
ATOM 1877 C CA . ASP A 1 247 ? 0.118 -3.419 -13.794 1.00 95.56 247 ASP A CA 1
ATOM 1878 C C . ASP A 1 247 ? 0.277 -4.864 -13.305 1.00 95.56 247 ASP A C 1
ATOM 1880 O O . ASP A 1 247 ? 0.809 -5.734 -14.002 1.00 95.56 247 ASP A O 1
ATOM 1884 N N . ALA A 1 248 ? -0.195 -5.108 -12.084 1.00 93.69 248 ALA A N 1
ATOM 1885 C CA . ALA A 1 248 ? -0.285 -6.419 -11.458 1.00 93.69 248 ALA A CA 1
ATOM 1886 C C . ALA A 1 248 ? -1.726 -6.966 -11.460 1.00 93.69 248 ALA A C 1
ATOM 1888 O O . ALA A 1 248 ? -2.010 -7.940 -10.759 1.00 93.69 248 ALA A O 1
ATOM 1889 N N . SER A 1 249 ? -2.638 -6.392 -12.258 1.00 90.88 249 SER A N 1
ATOM 1890 C CA . SER A 1 249 ? -4.057 -6.776 -12.278 1.00 90.88 249 SER A CA 1
ATOM 1891 C C . SER A 1 249 ? -4.289 -8.240 -12.663 1.00 90.88 249 SER A C 1
ATOM 1893 O O . SER A 1 249 ? -5.211 -8.889 -12.168 1.00 90.88 249 SER A O 1
ATOM 1895 N N . GLY A 1 250 ? -3.405 -8.795 -13.497 1.00 87.62 250 GLY A N 1
ATOM 1896 C CA . GLY A 1 250 ? -3.408 -10.205 -13.889 1.00 87.62 250 GLY A CA 1
ATOM 1897 C C . GLY A 1 250 ? -2.794 -11.164 -12.861 1.00 87.62 250 GLY A C 1
ATOM 1898 O O . GLY A 1 250 ? -2.843 -12.379 -13.063 1.00 87.62 250 GLY A O 1
ATOM 1899 N N . VAL A 1 251 ? -2.208 -10.662 -11.768 1.00 87.44 251 VAL A N 1
ATOM 1900 C CA . VAL A 1 251 ? -1.456 -11.470 -10.797 1.00 87.44 251 VAL A CA 1
ATOM 1901 C C . VAL A 1 251 ? -2.251 -11.639 -9.501 1.00 87.44 251 VAL A C 1
ATOM 1903 O O . VAL A 1 251 ? -2.191 -10.818 -8.593 1.00 87.44 251 VAL A O 1
ATOM 1906 N N . LYS A 1 252 ? -2.940 -12.779 -9.362 1.00 79.25 252 LYS A N 1
ATOM 1907 C CA . LYS A 1 252 ? -3.846 -13.082 -8.228 1.00 79.25 252 LYS A CA 1
ATOM 1908 C C . LYS A 1 252 ? -3.219 -12.998 -6.827 1.00 79.25 252 LYS A C 1
ATOM 1910 O O . LYS A 1 252 ? -3.939 -12.900 -5.842 1.00 79.25 252 LYS A O 1
ATOM 1915 N N . LYS A 1 253 ? -1.894 -13.123 -6.717 1.00 78.69 253 LYS A N 1
ATOM 1916 C CA . LYS A 1 253 ? -1.161 -13.119 -5.436 1.00 78.69 253 LYS A CA 1
ATOM 1917 C C . LYS A 1 253 ? -0.514 -11.772 -5.113 1.00 78.69 253 LYS A C 1
ATOM 1919 O O . LYS A 1 253 ? 0.176 -11.677 -4.102 1.00 78.69 253 LYS A O 1
ATOM 1924 N N . ALA A 1 254 ? -0.701 -10.759 -5.958 1.00 84.44 254 ALA A N 1
ATOM 1925 C CA . ALA A 1 254 ? -0.196 -9.425 -5.684 1.00 84.44 254 ALA A CA 1
ATOM 1926 C C . ALA A 1 254 ? -0.883 -8.866 -4.431 1.00 84.44 254 ALA A C 1
ATOM 1928 O O . ALA A 1 254 ? -2.109 -8.771 -4.373 1.00 84.44 254 ALA A O 1
ATOM 1929 N N . LYS A 1 255 ? -0.087 -8.537 -3.414 1.00 86.94 255 LYS A N 1
ATOM 1930 C CA . LYS A 1 255 ? -0.550 -7.928 -2.168 1.00 86.94 255 LYS A CA 1
ATOM 1931 C C . LYS A 1 255 ? 0.223 -6.636 -1.922 1.00 86.94 255 LYS A C 1
ATOM 1933 O O . LYS A 1 255 ? 1.413 -6.608 -2.244 1.00 86.94 255 LYS A O 1
ATOM 1938 N N . PRO A 1 256 ? -0.426 -5.616 -1.340 1.00 90.94 256 PRO A N 1
ATOM 1939 C CA . PRO A 1 256 ? 0.267 -4.430 -0.878 1.00 90.94 256 PRO A CA 1
ATOM 1940 C C . PRO A 1 256 ? 1.370 -4.732 0.133 1.00 90.94 256 PRO A C 1
ATOM 1942 O O . PRO A 1 256 ? 1.262 -5.685 0.907 1.00 90.94 256 PRO A O 1
ATOM 1945 N N . SER A 1 257 ? 2.395 -3.886 0.141 1.00 91.75 257 SER A N 1
ATOM 1946 C CA . SER A 1 257 ? 3.487 -3.882 1.112 1.00 91.75 257 SER A CA 1
ATOM 1947 C C . SER A 1 257 ? 3.977 -2.455 1.357 1.00 91.75 257 SER A C 1
ATOM 1949 O O . SER A 1 257 ? 3.821 -1.588 0.492 1.00 91.75 257 SER A O 1
ATOM 1951 N N . LEU A 1 258 ? 4.564 -2.209 2.532 1.00 91.19 258 LEU A N 1
ATOM 1952 C CA . LEU A 1 258 ? 5.125 -0.899 2.894 1.00 91.19 258 LEU A CA 1
ATOM 1953 C C . LEU A 1 258 ? 6.366 -0.556 2.058 1.00 91.19 258 LEU A C 1
ATOM 1955 O O . LEU A 1 258 ? 6.527 0.580 1.617 1.00 91.19 258 LEU A O 1
ATOM 1959 N N . VAL A 1 259 ? 7.213 -1.556 1.802 1.00 91.19 259 VAL A N 1
ATOM 1960 C CA . VAL A 1 259 ? 8.485 -1.427 1.080 1.00 91.19 259 VAL A CA 1
ATOM 1961 C C . VAL A 1 259 ? 8.476 -2.381 -0.125 1.00 91.19 259 VAL A C 1
ATOM 1963 O O . VAL A 1 259 ? 9.044 -3.475 -0.077 1.00 91.19 259 VAL A O 1
ATOM 1966 N N . PRO A 1 260 ? 7.758 -2.039 -1.212 1.00 91.94 260 PRO A N 1
ATOM 1967 C CA . PRO A 1 260 ? 7.750 -2.835 -2.432 1.00 91.94 260 PRO A CA 1
ATOM 1968 C C . PRO A 1 260 ? 9.124 -2.841 -3.106 1.00 91.94 260 PRO A C 1
ATOM 1970 O O . PRO A 1 260 ? 9.850 -1.845 -3.113 1.00 91.94 260 PRO A O 1
ATOM 1973 N N . THR A 1 261 ? 9.453 -3.961 -3.749 1.00 91.94 261 THR A N 1
ATOM 1974 C CA . THR A 1 261 ? 10.663 -4.092 -4.568 1.00 91.94 261 THR A CA 1
ATOM 1975 C C . THR A 1 261 ? 10.311 -4.566 -5.970 1.00 91.94 261 THR A C 1
ATOM 1977 O O . THR A 1 261 ? 9.409 -5.381 -6.163 1.00 91.94 261 THR A O 1
ATOM 1980 N N . VAL A 1 262 ? 11.034 -4.063 -6.969 1.00 93.38 262 VAL A N 1
ATOM 1981 C CA . VAL A 1 262 ? 10.953 -4.526 -8.357 1.00 93.38 262 VAL A CA 1
ATOM 1982 C C . VAL A 1 262 ? 12.313 -5.071 -8.751 1.00 93.38 262 VAL A C 1
ATOM 1984 O O . VAL A 1 262 ? 13.324 -4.373 -8.628 1.00 93.38 262 VAL A O 1
ATOM 1987 N N . ARG A 1 263 ? 12.345 -6.307 -9.243 1.00 91.94 263 ARG A N 1
ATOM 1988 C CA . ARG A 1 263 ? 13.555 -6.952 -9.757 1.00 91.94 263 ARG A CA 1
ATOM 1989 C C . ARG A 1 263 ? 13.344 -7.441 -11.185 1.00 91.94 263 ARG A C 1
ATOM 1991 O O . ARG A 1 263 ? 12.232 -7.798 -11.570 1.00 91.94 263 ARG A O 1
ATOM 1998 N N . ALA A 1 264 ? 14.420 -7.461 -11.958 1.00 91.56 264 ALA A N 1
ATOM 1999 C CA . ALA A 1 264 ? 14.438 -8.133 -13.251 1.00 91.56 264 ALA A CA 1
ATOM 2000 C C . ALA A 1 264 ? 14.542 -9.662 -13.061 1.00 91.56 264 ALA A C 1
ATOM 2002 O O . ALA A 1 264 ? 14.677 -10.150 -11.929 1.00 91.56 264 ALA A O 1
ATOM 2003 N N . ARG A 1 265 ? 14.459 -10.445 -14.145 1.00 90.62 265 ARG A N 1
ATOM 2004 C CA . ARG A 1 265 ? 14.514 -11.918 -14.056 1.00 90.62 265 ARG A CA 1
ATOM 2005 C C . ARG A 1 265 ? 15.904 -12.411 -13.680 1.00 90.62 265 ARG A C 1
ATOM 2007 O O . ARG A 1 265 ? 16.003 -13.414 -12.974 1.00 90.62 265 ARG A O 1
ATOM 2014 N N . ASP A 1 266 ? 16.936 -11.675 -14.083 1.00 86.38 266 ASP A N 1
ATOM 2015 C CA . ASP A 1 266 ? 18.323 -11.879 -13.651 1.00 86.38 266 ASP A CA 1
ATOM 2016 C C . ASP A 1 266 ? 18.549 -11.631 -12.141 1.00 86.38 266 ASP A C 1
ATOM 2018 O O . ASP A 1 266 ? 19.601 -11.968 -11.609 1.00 86.38 266 ASP A O 1
ATOM 2022 N N . GLY A 1 267 ? 17.550 -11.096 -11.425 1.00 85.44 267 GLY A N 1
ATOM 2023 C CA . GLY A 1 267 ? 17.609 -10.812 -9.991 1.00 85.44 267 GLY A CA 1
ATOM 2024 C C . GLY A 1 267 ? 18.069 -9.395 -9.648 1.00 85.44 267 GLY A C 1
ATOM 2025 O O . GLY A 1 267 ? 17.974 -9.007 -8.478 1.00 85.44 267 GLY A O 1
ATOM 2026 N N . SER A 1 268 ? 18.483 -8.603 -10.638 1.00 87.94 268 SER A N 1
ATOM 2027 C CA . SER A 1 268 ? 18.953 -7.234 -10.446 1.00 87.94 268 SER A CA 1
ATOM 2028 C C . SER A 1 268 ? 17.843 -6.316 -9.929 1.00 87.94 268 SER A C 1
ATOM 2030 O O . SER A 1 268 ? 16.695 -6.346 -10.388 1.00 87.94 268 SER A O 1
ATOM 2032 N N . LEU A 1 269 ? 18.183 -5.463 -8.957 1.00 89.31 269 LEU A N 1
ATOM 2033 C CA . LEU A 1 269 ? 17.244 -4.499 -8.386 1.00 89.31 269 LEU A CA 1
ATOM 2034 C C . LEU A 1 269 ? 16.926 -3.409 -9.415 1.00 89.31 269 LEU A C 1
ATOM 2036 O O . LEU A 1 269 ? 17.821 -2.745 -9.946 1.00 89.31 269 LEU A O 1
ATOM 2040 N N . VAL A 1 270 ? 15.642 -3.200 -9.690 1.00 92.31 270 VAL A N 1
ATOM 2041 C CA . VAL A 1 270 ? 15.138 -2.124 -10.553 1.00 92.31 270 VAL A CA 1
ATOM 2042 C C . VAL A 1 270 ? 14.658 -0.969 -9.686 1.00 92.31 270 VAL A C 1
ATOM 2044 O O . VAL A 1 270 ? 15.160 0.137 -9.861 1.00 92.31 270 VAL A O 1
ATOM 2047 N N . TYR A 1 271 ? 13.805 -1.258 -8.701 1.00 93.44 271 TYR A N 1
ATOM 2048 C CA . TYR A 1 271 ? 13.230 -0.304 -7.750 1.00 93.44 271 TYR A CA 1
ATOM 2049 C C . TYR A 1 271 ? 13.167 -0.922 -6.345 1.00 93.44 271 TYR A C 1
ATOM 2051 O O . TYR A 1 271 ? 12.937 -2.125 -6.216 1.00 93.44 271 TYR A O 1
ATOM 2059 N N . GLY A 1 272 ? 13.388 -0.131 -5.297 1.00 91.25 272 GLY A N 1
ATOM 2060 C CA . GLY A 1 272 ? 13.402 -0.603 -3.910 1.00 91.25 272 GLY A CA 1
ATOM 2061 C C . GLY A 1 272 ? 14.086 0.387 -2.958 1.00 91.25 272 GLY A C 1
ATOM 2062 O O . GLY A 1 272 ? 14.561 1.425 -3.421 1.00 91.25 272 GLY A O 1
ATOM 2063 N N . PRO A 1 273 ? 14.184 0.063 -1.655 1.00 88.31 273 PRO A N 1
ATOM 2064 C CA . PRO A 1 273 ? 14.654 0.983 -0.611 1.00 88.31 273 PRO A CA 1
ATOM 2065 C C . PRO A 1 273 ? 16.059 1.541 -0.888 1.00 88.31 273 PRO A C 1
ATOM 2067 O O . PRO A 1 273 ? 16.301 2.727 -0.714 1.00 88.31 273 PRO A O 1
ATOM 2070 N N . ALA A 1 274 ? 16.956 0.732 -1.460 1.00 86.56 274 ALA A N 1
ATOM 2071 C CA . ALA A 1 274 ? 18.317 1.150 -1.808 1.00 86.56 274 ALA A CA 1
ATOM 2072 C C . ALA A 1 274 ? 18.416 2.167 -2.971 1.00 86.56 274 ALA A C 1
ATOM 2074 O O . ALA A 1 274 ? 19.515 2.608 -3.304 1.00 86.56 274 ALA A O 1
ATOM 2075 N N . LYS A 1 275 ? 17.305 2.497 -3.644 1.00 86.81 275 LYS A N 1
ATOM 2076 C CA . LYS A 1 275 ? 17.274 3.383 -4.824 1.00 86.81 275 LYS A CA 1
ATOM 2077 C C . LYS A 1 275 ? 16.353 4.592 -4.676 1.00 86.81 275 LYS A C 1
ATOM 2079 O O . LYS A 1 275 ? 16.222 5.362 -5.625 1.00 86.81 275 LYS A O 1
ATOM 2084 N N . VAL A 1 276 ? 15.696 4.737 -3.531 1.00 91.69 276 VAL A N 1
ATOM 2085 C CA . VAL A 1 276 ? 14.742 5.822 -3.284 1.00 91.69 276 VAL A CA 1
ATOM 2086 C C . VAL A 1 276 ? 15.321 6.869 -2.351 1.00 91.69 276 VAL A C 1
ATOM 2088 O O . VAL A 1 276 ? 16.210 6.591 -1.550 1.00 91.69 276 VAL A O 1
ATOM 2091 N N . ASN A 1 277 ? 14.803 8.088 -2.447 1.00 92.19 277 ASN A N 1
ATOM 2092 C CA . ASN A 1 277 ? 15.041 9.107 -1.443 1.00 92.19 277 ASN A CA 1
ATOM 2093 C C . ASN A 1 277 ? 14.229 8.759 -0.177 1.00 92.19 277 ASN A C 1
ATOM 2095 O O . ASN A 1 277 ? 13.021 8.523 -0.258 1.00 92.19 277 ASN A O 1
ATOM 2099 N N . LYS A 1 278 ? 14.880 8.735 0.993 1.00 88.62 278 LYS A N 1
ATOM 2100 C CA . LYS A 1 278 ? 14.241 8.332 2.257 1.00 88.62 278 LYS A CA 1
ATOM 2101 C C . LYS A 1 278 ? 13.156 9.310 2.695 1.00 88.62 278 LYS A C 1
ATOM 2103 O O . LYS A 1 278 ? 12.087 8.880 3.122 1.00 88.62 278 LYS A O 1
ATOM 2108 N N . GLU A 1 279 ? 13.395 10.610 2.531 1.00 89.94 279 GLU A N 1
ATOM 2109 C CA . GLU A 1 279 ? 12.431 11.665 2.855 1.00 89.94 279 GLU A CA 1
ATOM 2110 C C . GLU A 1 279 ? 11.159 11.570 1.995 1.00 89.94 279 GLU A C 1
ATOM 2112 O O . GLU A 1 279 ? 10.082 11.983 2.416 1.00 89.94 279 GLU A O 1
ATOM 2117 N N . LYS A 1 280 ? 11.251 10.991 0.794 1.00 92.31 280 LYS A N 1
ATOM 2118 C CA . LYS A 1 280 ? 10.087 10.667 -0.043 1.00 92.31 280 LYS A CA 1
ATOM 2119 C C . LYS A 1 280 ? 9.468 9.330 0.342 1.00 92.31 280 LYS A C 1
ATOM 2121 O O . LYS A 1 280 ? 8.247 9.232 0.441 1.00 92.31 280 LYS A O 1
ATOM 2126 N N . ALA A 1 281 ? 10.294 8.321 0.606 1.00 91.19 281 ALA A N 1
ATOM 2127 C CA . ALA A 1 281 ? 9.853 6.968 0.922 1.00 91.19 281 ALA A CA 1
ATOM 2128 C C . ALA A 1 281 ? 9.011 6.890 2.204 1.00 91.19 281 ALA A C 1
ATOM 2130 O O . ALA A 1 281 ? 8.089 6.076 2.259 1.00 91.19 281 ALA A O 1
ATOM 2131 N N . ILE A 1 282 ? 9.241 7.766 3.195 1.00 88.31 282 ILE A N 1
ATOM 2132 C CA . ILE A 1 282 ? 8.383 7.844 4.392 1.00 88.31 282 ILE A CA 1
ATOM 2133 C C . ILE A 1 282 ? 6.920 8.156 4.047 1.00 88.31 282 ILE A C 1
ATOM 2135 O O . ILE A 1 282 ? 6.021 7.680 4.732 1.00 88.31 282 ILE A O 1
ATOM 2139 N N . HIS A 1 283 ? 6.648 8.879 2.955 1.00 89.62 283 HIS A N 1
ATOM 2140 C CA . HIS A 1 283 ? 5.292 9.161 2.468 1.00 89.62 283 HIS A CA 1
ATOM 2141 C C . HIS A 1 283 ? 4.696 8.012 1.632 1.00 89.62 283 HIS A C 1
ATOM 2143 O O . HIS A 1 283 ? 3.654 8.173 1.000 1.00 89.62 283 HIS A O 1
ATOM 2149 N N . GLY A 1 284 ? 5.338 6.844 1.653 1.00 90.50 284 GLY A N 1
ATOM 2150 C CA . GLY A 1 284 ? 4.934 5.643 0.940 1.00 90.50 284 GLY A CA 1
ATOM 2151 C C . GLY A 1 284 ? 5.678 5.494 -0.381 1.00 90.50 284 GLY A C 1
ATOM 2152 O O . GLY A 1 284 ? 5.619 6.358 -1.254 1.00 90.50 284 GLY A O 1
ATOM 2153 N N . MET A 1 285 ? 6.320 4.345 -0.570 1.00 92.81 285 MET A N 1
ATOM 2154 C CA . MET A 1 285 ? 7.086 4.038 -1.780 1.00 92.81 285 MET A CA 1
ATOM 2155 C C . MET A 1 285 ? 6.210 3.833 -3.024 1.00 92.81 285 MET A C 1
ATOM 2157 O O . MET A 1 285 ? 6.601 4.200 -4.126 1.00 92.81 285 MET A O 1
ATOM 2161 N N . ALA A 1 286 ? 5.000 3.294 -2.868 1.00 93.50 286 ALA A N 1
ATOM 2162 C CA . ALA A 1 286 ? 4.065 3.139 -3.976 1.00 93.50 286 ALA A CA 1
ATOM 2163 C C . ALA A 1 286 ? 2.618 3.342 -3.528 1.00 93.50 286 ALA A C 1
ATOM 2165 O O . ALA A 1 286 ? 2.282 3.053 -2.380 1.00 93.50 286 ALA A O 1
ATOM 2166 N N . ASP A 1 287 ? 1.770 3.807 -4.445 1.00 93.44 287 ASP A N 1
ATOM 2167 C CA . ASP A 1 287 ? 0.317 3.790 -4.252 1.00 93.44 287 ASP A CA 1
ATOM 2168 C C . ASP A 1 287 ? -0.263 2.464 -4.741 1.00 93.44 287 ASP A C 1
ATOM 2170 O O . ASP A 1 287 ? 0.029 2.017 -5.851 1.00 93.44 287 ASP A O 1
ATOM 2174 N N . TRP A 1 288 ? -1.113 1.844 -3.930 1.00 92.44 288 TRP A N 1
ATOM 2175 C CA . TRP A 1 288 ? -1.775 0.586 -4.267 1.00 92.44 288 TRP A CA 1
ATOM 2176 C C . TRP A 1 288 ? -3.199 0.867 -4.730 1.00 92.44 288 TRP A C 1
ATOM 2178 O O . TRP A 1 288 ? -4.055 1.246 -3.937 1.00 92.44 288 TRP A O 1
ATOM 2188 N N . LEU A 1 289 ? -3.450 0.680 -6.022 1.00 93.31 289 LEU A N 1
ATOM 2189 C CA . LEU A 1 289 ? -4.690 1.064 -6.687 1.00 93.31 289 LEU A CA 1
ATOM 2190 C C . LEU A 1 289 ? -5.481 -0.183 -7.083 1.00 93.31 289 LEU A C 1
ATOM 2192 O O . LEU A 1 289 ? -4.906 -1.163 -7.549 1.00 93.31 289 LEU A O 1
ATOM 2196 N N . ARG A 1 290 ? -6.811 -0.152 -6.951 1.00 90.50 290 ARG A N 1
ATOM 2197 C CA . ARG A 1 290 ? -7.696 -1.274 -7.347 1.00 90.50 290 ARG A CA 1
ATOM 2198 C C . ARG A 1 290 ? -8.549 -0.997 -8.584 1.00 90.50 290 ARG A C 1
ATOM 2200 O O . ARG A 1 290 ? -9.266 -1.879 -9.054 1.00 90.50 290 ARG A O 1
ATOM 2207 N N . ALA A 1 291 ? -8.493 0.224 -9.110 1.00 87.94 291 ALA A N 1
ATOM 2208 C CA . ALA A 1 291 ? -9.306 0.654 -10.238 1.00 87.94 291 ALA A CA 1
ATOM 2209 C C . ALA A 1 291 ? -8.488 1.464 -11.247 1.00 87.94 291 ALA A C 1
ATOM 2211 O O . ALA A 1 291 ? -7.697 2.329 -10.880 1.00 87.94 291 ALA A O 1
ATOM 2212 N N . GLU A 1 292 ? -8.746 1.254 -12.538 1.00 86.50 292 GLU A N 1
ATOM 2213 C CA . GLU A 1 292 ? -8.131 2.050 -13.609 1.00 86.50 292 GLU A CA 1
ATOM 2214 C C . GLU A 1 292 ? -8.479 3.542 -13.517 1.00 86.50 292 GLU A C 1
ATOM 2216 O O . GLU A 1 292 ? -7.701 4.402 -13.925 1.00 86.50 292 GLU A O 1
ATOM 2221 N N . THR A 1 293 ? -9.647 3.874 -12.968 1.00 87.88 293 THR A N 1
ATOM 2222 C CA . THR A 1 293 ? -10.032 5.264 -12.698 1.00 87.88 293 THR A CA 1
ATOM 2223 C C . THR A 1 293 ? -9.122 5.902 -11.651 1.00 87.88 293 THR A C 1
ATOM 2225 O O . THR A 1 293 ? -8.762 7.066 -11.801 1.00 87.88 293 THR A O 1
ATOM 2228 N N . ALA A 1 294 ? -8.689 5.144 -10.641 1.00 87.44 294 ALA A N 1
ATOM 2229 C CA . ALA A 1 294 ? -7.742 5.616 -9.635 1.00 87.44 294 ALA A CA 1
ATOM 2230 C C . ALA A 1 294 ? -6.347 5.847 -10.238 1.00 87.44 294 ALA A C 1
ATOM 2232 O O . ALA A 1 294 ? -5.692 6.824 -9.892 1.00 87.44 294 ALA A O 1
ATOM 2233 N N . VAL A 1 295 ? -5.936 5.026 -11.213 1.00 89.88 295 VAL A N 1
ATOM 2234 C CA . VAL A 1 295 ? -4.685 5.230 -11.970 1.00 89.88 295 VAL A CA 1
ATOM 2235 C C . VAL A 1 295 ? -4.690 6.580 -12.682 1.00 89.88 295 VAL A C 1
ATOM 2237 O O . VAL A 1 295 ? -3.733 7.336 -12.561 1.00 89.88 295 VAL A O 1
ATOM 2240 N N . LYS A 1 296 ? -5.777 6.911 -13.389 1.00 88.44 296 LYS A N 1
ATOM 2241 C CA . LYS A 1 296 ? -5.893 8.182 -14.128 1.00 88.44 296 LYS A CA 1
ATOM 2242 C C . LYS A 1 296 ? -5.892 9.413 -13.221 1.00 88.44 296 LYS A C 1
ATOM 2244 O O . LYS A 1 296 ? -5.510 10.485 -13.666 1.00 88.44 296 LYS A O 1
ATOM 2249 N N . ASN A 1 297 ? -6.333 9.257 -11.976 1.00 90.56 297 ASN A N 1
ATOM 2250 C CA . ASN A 1 297 ? -6.433 10.344 -11.005 1.00 90.56 297 ASN A CA 1
ATOM 2251 C C . ASN A 1 297 ? -5.241 10.387 -10.032 1.00 90.56 297 ASN A C 1
ATOM 2253 O O . ASN A 1 297 ? -5.228 11.218 -9.119 1.00 90.56 297 ASN A O 1
ATOM 2257 N N . SER A 1 298 ? -4.259 9.492 -10.182 1.00 91.56 298 SER A N 1
ATOM 2258 C CA . SER A 1 298 ? -3.126 9.412 -9.266 1.00 91.56 298 SER A CA 1
ATOM 2259 C C . SER A 1 298 ? -2.164 10.572 -9.508 1.00 91.56 298 SER A C 1
ATOM 2261 O O . SER A 1 298 ? -1.397 10.601 -10.468 1.00 91.56 298 SER A O 1
ATOM 2263 N N . LYS A 1 299 ? -2.156 11.516 -8.564 1.00 91.56 299 LYS A N 1
ATOM 2264 C CA . LYS A 1 299 ? -1.195 12.627 -8.546 1.00 91.56 299 LYS A CA 1
ATOM 2265 C C . LYS A 1 299 ? 0.254 12.150 -8.410 1.00 91.56 299 LYS A C 1
ATOM 2267 O O . LYS A 1 299 ? 1.160 12.882 -8.789 1.00 91.56 299 LYS A O 1
ATOM 2272 N N . LYS A 1 300 ? 0.472 10.947 -7.866 1.00 92.88 300 LYS A N 1
ATOM 2273 C CA . LYS A 1 300 ? 1.803 10.400 -7.582 1.00 92.88 300 LYS A CA 1
ATOM 2274 C C . LYS A 1 300 ? 2.576 10.034 -8.841 1.00 92.88 300 LYS A C 1
ATOM 2276 O O . LYS A 1 300 ? 3.777 10.250 -8.877 1.00 92.88 300 LYS A O 1
ATOM 2281 N N . ILE A 1 301 ? 1.896 9.500 -9.855 1.00 94.81 301 ILE A N 1
ATOM 2282 C CA . ILE A 1 301 ? 2.531 9.057 -11.108 1.00 94.81 301 ILE A CA 1
ATOM 2283 C C . ILE A 1 301 ? 2.354 10.052 -12.265 1.00 94.81 301 ILE A C 1
ATOM 2285 O O . ILE A 1 301 ? 2.919 9.845 -13.340 1.00 94.81 301 ILE A O 1
ATOM 2289 N N . GLY A 1 302 ? 1.582 11.122 -12.049 1.00 93.12 302 GLY A N 1
ATOM 2290 C CA . GLY A 1 302 ? 1.336 12.185 -13.023 1.00 93.12 302 GLY A CA 1
ATOM 2291 C C . GLY A 1 302 ? 0.582 11.728 -14.277 1.00 93.12 302 GLY A C 1
ATOM 2292 O O . GLY A 1 302 ? -0.036 10.664 -14.309 1.00 93.12 302 GLY A O 1
ATOM 2293 N N . ASP A 1 303 ? 0.647 12.552 -15.323 1.00 91.31 303 ASP A N 1
ATOM 2294 C CA . ASP A 1 303 ? -0.168 12.383 -16.535 1.00 91.31 303 ASP A CA 1
ATOM 2295 C C . ASP A 1 303 ? 0.431 11.404 -17.560 1.00 91.31 303 ASP A C 1
ATOM 2297 O O . ASP A 1 303 ? -0.297 10.859 -18.393 1.00 91.31 303 ASP A O 1
ATOM 2301 N N . ASN A 1 304 ? 1.748 11.163 -17.514 1.00 93.81 304 ASN A N 1
ATOM 2302 C CA . ASN A 1 304 ? 2.458 10.292 -18.454 1.00 93.81 304 ASN A CA 1
ATOM 2303 C C . ASN A 1 304 ? 3.343 9.251 -17.740 1.00 93.81 304 ASN A C 1
ATOM 2305 O O . ASN A 1 304 ? 4.573 9.307 -17.841 1.00 93.81 304 ASN A O 1
ATOM 2309 N N . PRO A 1 305 ? 2.758 8.292 -17.000 1.00 95.94 305 PRO A N 1
ATOM 2310 C CA . PRO A 1 305 ? 3.533 7.231 -16.377 1.00 95.94 305 PRO A CA 1
ATOM 2311 C C . PRO A 1 305 ? 3.992 6.186 -17.399 1.00 95.94 305 PRO A C 1
ATOM 2313 O O . PRO A 1 305 ? 3.234 5.789 -18.290 1.00 95.94 305 PRO A O 1
ATOM 2316 N N . LEU A 1 306 ? 5.202 5.654 -17.213 1.00 96.69 306 LEU A N 1
ATOM 2317 C CA . LEU A 1 306 ? 5.641 4.447 -17.904 1.00 96.69 306 LEU A CA 1
ATOM 2318 C C . LEU A 1 306 ? 4.807 3.265 -17.399 1.00 96.69 306 LEU A C 1
ATOM 2320 O O . LEU A 1 306 ? 4.784 2.986 -16.203 1.00 96.69 306 LEU A O 1
ATOM 2324 N N . LYS A 1 307 ? 4.134 2.551 -18.302 1.00 95.94 307 LYS A N 1
ATOM 2325 C CA . LYS A 1 307 ? 3.284 1.405 -17.949 1.00 95.94 307 LYS A CA 1
ATOM 2326 C C . LYS A 1 307 ? 4.028 0.104 -18.194 1.00 95.94 307 LYS A C 1
ATOM 2328 O O . LYS A 1 307 ? 4.382 -0.186 -19.332 1.00 95.94 307 LYS A O 1
ATOM 2333 N N . ILE A 1 308 ? 4.212 -0.687 -17.143 1.00 96.75 308 ILE A N 1
ATOM 2334 C CA . ILE A 1 308 ? 4.894 -1.980 -17.197 1.00 96.75 308 ILE A CA 1
ATOM 2335 C C . ILE A 1 308 ? 3.981 -3.049 -16.621 1.00 96.75 308 ILE A C 1
ATOM 2337 O O . ILE A 1 308 ? 3.437 -2.901 -15.528 1.00 96.75 308 ILE A O 1
ATOM 2341 N N . LYS A 1 309 ? 3.827 -4.149 -17.354 1.00 95.06 309 LYS A N 1
ATOM 2342 C CA . LYS A 1 309 ? 3.082 -5.310 -16.880 1.00 95.06 309 LYS A CA 1
ATOM 2343 C C . LYS A 1 309 ? 3.974 -6.163 -15.985 1.00 95.06 309 LYS A C 1
ATOM 2345 O O . LYS A 1 309 ? 5.116 -6.447 -16.333 1.00 95.06 309 LYS A O 1
ATOM 2350 N N . ILE A 1 310 ? 3.445 -6.595 -14.846 1.00 93.94 310 ILE A N 1
ATOM 2351 C CA . ILE A 1 310 ? 4.161 -7.494 -13.943 1.00 93.94 310 ILE A CA 1
ATOM 2352 C C . ILE A 1 310 ? 4.054 -8.933 -14.450 1.00 93.94 310 ILE A C 1
ATOM 2354 O O . ILE A 1 310 ? 2.954 -9.450 -14.653 1.00 93.94 310 ILE A O 1
ATOM 2358 N N . ASP A 1 311 ? 5.201 -9.597 -14.602 1.00 88.06 311 ASP A N 1
ATOM 2359 C CA . ASP A 1 311 ? 5.264 -11.006 -15.003 1.00 88.06 311 ASP A CA 1
ATOM 2360 C C . ASP A 1 311 ? 4.810 -11.914 -13.863 1.00 88.06 311 ASP A C 1
ATOM 2362 O O . ASP A 1 311 ? 4.060 -12.874 -14.039 1.00 88.06 311 ASP A O 1
ATOM 2366 N N . THR A 1 312 ? 5.338 -11.661 -12.668 1.00 87.62 312 THR A N 1
ATOM 2367 C CA . THR A 1 312 ? 5.086 -12.478 -11.484 1.00 87.62 312 THR A CA 1
ATOM 2368 C C . THR A 1 312 ? 5.321 -11.650 -10.235 1.00 87.62 312 THR A C 1
ATOM 2370 O O . THR A 1 312 ? 6.273 -10.880 -10.152 1.00 87.62 312 THR A O 1
ATOM 2373 N N . VAL A 1 313 ? 4.484 -11.864 -9.225 1.00 84.19 313 VAL A N 1
ATOM 2374 C CA . VAL A 1 313 ? 4.745 -11.382 -7.871 1.00 84.19 313 VAL A CA 1
ATOM 2375 C C . VAL A 1 313 ? 5.276 -12.554 -7.065 1.00 84.19 313 VAL A C 1
ATOM 2377 O O . VAL A 1 313 ? 4.604 -13.577 -6.904 1.00 84.19 313 VAL A O 1
ATOM 2380 N N . LYS A 1 314 ? 6.523 -12.423 -6.617 1.00 77.88 314 LYS A N 1
ATOM 2381 C CA . LYS A 1 314 ? 7.095 -13.308 -5.610 1.00 77.88 314 LYS A CA 1
ATOM 2382 C C . LYS A 1 314 ? 6.609 -12.860 -4.231 1.00 77.88 314 LYS A C 1
ATOM 2384 O O . LYS A 1 314 ? 5.933 -11.848 -4.071 1.00 77.88 314 LYS A O 1
ATOM 2389 N N . ARG A 1 315 ? 6.923 -13.687 -3.243 1.00 65.25 315 ARG A N 1
ATOM 2390 C CA . ARG A 1 315 ? 6.588 -13.482 -1.835 1.00 65.25 315 ARG A CA 1
ATOM 2391 C C . ARG A 1 315 ? 6.917 -12.027 -1.417 1.00 65.25 315 ARG A C 1
ATOM 2393 O O . ARG A 1 315 ? 7.968 -11.522 -1.811 1.00 65.25 315 ARG A O 1
ATOM 2400 N N . GLY A 1 316 ? 6.004 -11.344 -0.708 1.00 60.91 316 GLY A N 1
ATOM 2401 C CA . GLY A 1 316 ? 6.305 -10.031 -0.118 1.00 60.91 316 GLY A CA 1
ATOM 2402 C C . GLY A 1 316 ? 6.124 -8.734 -0.869 1.00 60.91 316 GLY A C 1
ATOM 2403 O O . GLY A 1 316 ? 6.762 -7.756 -0.492 1.00 60.91 316 GLY A O 1
ATOM 2404 N N . GLY A 1 317 ? 5.358 -8.713 -1.954 1.00 71.44 317 GLY A N 1
ATOM 2405 C CA . GLY A 1 317 ? 5.291 -7.516 -2.797 1.00 71.44 317 GLY A CA 1
ATOM 2406 C C . GLY A 1 317 ? 6.533 -7.334 -3.680 1.00 71.44 317 GLY A C 1
ATOM 2407 O O . GLY A 1 317 ? 6.667 -6.307 -4.343 1.00 71.44 317 GLY A O 1
ATOM 2408 N N . ARG A 1 318 ? 7.414 -8.347 -3.749 1.00 86.44 318 ARG A N 1
ATOM 2409 C CA . ARG A 1 318 ? 8.505 -8.412 -4.725 1.00 86.44 318 ARG A CA 1
ATOM 2410 C C . ARG A 1 318 ? 7.938 -8.679 -6.113 1.00 86.44 318 ARG A C 1
ATOM 2412 O O . ARG A 1 318 ? 7.553 -9.802 -6.448 1.00 86.44 318 ARG A O 1
ATOM 2419 N N . MET A 1 319 ? 7.929 -7.650 -6.936 1.00 91.88 319 MET A N 1
ATOM 2420 C CA . MET A 1 319 ? 7.485 -7.707 -8.319 1.00 91.88 319 MET A CA 1
ATOM 2421 C C . MET A 1 319 ? 8.648 -8.080 -9.233 1.00 91.88 319 MET A C 1
ATOM 2423 O O . MET A 1 319 ? 9.747 -7.538 -9.117 1.00 91.88 319 MET A O 1
ATOM 2427 N N . ILE A 1 320 ? 8.405 -9.020 -10.143 1.00 92.31 320 ILE A N 1
ATOM 2428 C CA . ILE A 1 320 ? 9.361 -9.428 -11.168 1.00 92.31 320 ILE A CA 1
ATOM 2429 C C . ILE A 1 320 ? 8.870 -8.928 -12.522 1.00 92.31 320 ILE A C 1
ATOM 2431 O O . ILE A 1 320 ? 7.711 -9.146 -12.885 1.00 92.31 320 ILE A O 1
ATOM 2435 N N . VAL A 1 321 ? 9.765 -8.273 -13.254 1.00 94.44 321 VAL A N 1
ATOM 2436 C CA . VAL A 1 321 ? 9.552 -7.796 -14.627 1.00 94.44 321 VAL A CA 1
ATOM 2437 C C . VAL A 1 321 ? 10.541 -8.468 -15.574 1.00 94.44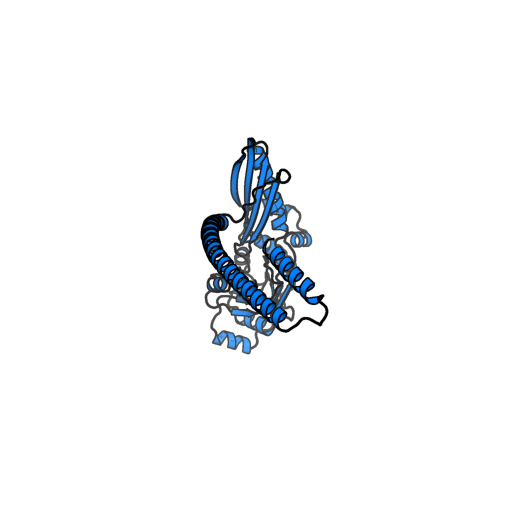 321 VAL A C 1
ATOM 2439 O O . VAL A 1 321 ? 11.560 -9.010 -15.133 1.00 94.44 321 VAL A O 1
ATOM 2442 N N . SER A 1 322 ? 10.257 -8.433 -16.874 1.00 93.94 322 SER A N 1
ATOM 2443 C CA . SER A 1 322 ? 11.195 -8.919 -17.883 1.00 93.94 322 SER A CA 1
ATOM 2444 C C . SER A 1 322 ? 12.480 -8.078 -17.890 1.00 93.94 322 SER A C 1
ATOM 2446 O O . SER A 1 322 ? 12.471 -6.907 -17.508 1.00 93.94 322 SER A O 1
ATOM 2448 N N . ASP A 1 323 ? 13.597 -8.644 -18.352 1.00 91.44 323 ASP A N 1
ATOM 2449 C CA . ASP A 1 323 ? 14.864 -7.898 -18.413 1.00 91.44 323 ASP A CA 1
ATOM 2450 C C . ASP A 1 323 ? 14.785 -6.718 -19.405 1.00 91.44 323 ASP A C 1
ATOM 2452 O O . ASP A 1 323 ? 15.428 -5.685 -19.208 1.00 91.44 323 ASP A O 1
ATOM 2456 N N . ALA A 1 324 ? 13.935 -6.831 -20.433 1.00 91.56 324 ALA A N 1
ATOM 2457 C CA . ALA A 1 324 ? 13.644 -5.750 -21.372 1.00 91.56 324 ALA A CA 1
ATOM 2458 C C . ALA A 1 324 ? 12.874 -4.602 -20.700 1.00 91.56 324 ALA A C 1
ATOM 2460 O O . ALA A 1 324 ? 13.259 -3.441 -20.846 1.00 91.56 324 ALA A O 1
ATOM 2461 N N . ASP A 1 325 ? 11.840 -4.919 -19.917 1.00 94.88 325 ASP A N 1
ATOM 2462 C CA . ASP A 1 325 ? 11.077 -3.924 -19.157 1.00 94.88 325 ASP A CA 1
ATOM 2463 C C . ASP A 1 325 ? 11.931 -3.281 -18.065 1.00 94.88 325 ASP A C 1
ATOM 2465 O O . ASP A 1 325 ? 11.883 -2.071 -17.869 1.00 94.88 325 ASP A O 1
ATOM 2469 N N . ALA A 1 326 ? 12.778 -4.061 -17.390 1.00 93.75 326 ALA A N 1
ATOM 2470 C CA . ALA A 1 326 ? 13.743 -3.541 -16.429 1.00 93.75 326 ALA A CA 1
ATOM 2471 C C . ALA A 1 326 ? 14.689 -2.518 -17.069 1.00 93.75 326 ALA A C 1
ATOM 2473 O O . ALA A 1 326 ? 14.967 -1.469 -16.485 1.00 93.75 326 ALA A O 1
ATOM 2474 N N . ALA A 1 327 ? 15.178 -2.806 -18.276 1.00 92.31 327 ALA A N 1
ATOM 2475 C CA . ALA A 1 327 ? 16.025 -1.882 -19.011 1.00 92.31 327 ALA A CA 1
ATOM 2476 C C . ALA A 1 327 ? 15.257 -0.637 -19.484 1.00 92.31 327 ALA A C 1
ATOM 2478 O O . ALA A 1 327 ? 15.806 0.464 -19.441 1.00 92.31 327 ALA A O 1
ATOM 2479 N N . LEU A 1 328 ? 13.986 -0.790 -19.867 1.00 93.88 328 LEU A N 1
ATOM 2480 C CA . LEU A 1 328 ? 13.106 0.324 -20.215 1.00 93.88 328 LEU A CA 1
ATOM 2481 C C . LEU A 1 328 ? 12.836 1.237 -19.016 1.00 93.88 328 LEU A C 1
ATOM 2483 O O . LEU A 1 328 ? 12.967 2.448 -19.150 1.00 93.88 328 LEU A O 1
ATOM 2487 N N . ILE A 1 329 ? 12.546 0.674 -17.839 1.00 94.88 329 ILE A N 1
ATOM 2488 C CA . ILE A 1 329 ? 12.365 1.435 -16.596 1.00 94.88 329 ILE A CA 1
ATOM 2489 C C . ILE A 1 329 ? 13.619 2.259 -16.293 1.00 94.88 329 ILE A C 1
ATOM 2491 O O . ILE A 1 329 ? 13.519 3.453 -16.039 1.00 94.88 329 ILE A O 1
ATOM 2495 N N . ARG A 1 330 ? 14.806 1.646 -16.373 1.00 92.62 330 ARG A N 1
ATOM 2496 C CA . ARG A 1 330 ? 16.082 2.345 -16.135 1.00 92.62 330 ARG A CA 1
ATOM 2497 C C . ARG A 1 330 ? 16.357 3.445 -17.158 1.00 92.62 330 ARG A C 1
ATOM 2499 O O . ARG A 1 330 ? 16.944 4.456 -16.804 1.00 92.62 330 ARG A O 1
ATOM 2506 N N . ALA A 1 331 ? 15.980 3.239 -18.420 1.00 92.06 331 ALA A N 1
ATOM 2507 C CA . ALA A 1 331 ? 16.141 4.246 -19.467 1.00 92.06 331 ALA A CA 1
ATOM 2508 C C . ALA A 1 331 ? 15.152 5.412 -19.314 1.00 92.06 331 ALA A C 1
ATOM 2510 O O . ALA A 1 331 ? 15.468 6.538 -19.689 1.00 92.06 331 ALA A O 1
ATOM 2511 N N . ALA A 1 332 ? 13.952 5.122 -18.813 1.00 93.44 332 ALA A N 1
ATOM 2512 C CA . ALA A 1 332 ? 12.886 6.089 -18.596 1.00 93.44 332 ALA A CA 1
ATOM 2513 C C . ALA A 1 332 ? 13.091 6.924 -17.329 1.00 93.44 332 ALA A C 1
ATOM 2515 O O . ALA A 1 332 ? 12.588 8.044 -17.271 1.00 93.44 332 ALA A O 1
ATOM 2516 N N . ASP A 1 333 ? 13.783 6.375 -16.327 1.00 92.62 333 ASP A N 1
ATOM 2517 C CA . ASP A 1 333 ? 13.968 7.010 -15.026 1.00 92.62 333 ASP A CA 1
ATOM 2518 C C . ASP A 1 333 ? 14.729 8.337 -15.137 1.00 92.62 333 ASP A C 1
ATOM 2520 O O . ASP A 1 333 ? 15.948 8.384 -15.299 1.00 92.62 333 ASP A O 1
ATOM 2524 N N . GLY A 1 334 ? 13.974 9.429 -15.040 1.00 89.19 334 GLY A N 1
ATOM 2525 C CA . GLY A 1 334 ? 14.483 10.794 -14.933 1.00 89.19 334 GLY A CA 1
ATOM 2526 C C . GLY A 1 334 ? 14.574 11.300 -13.490 1.00 89.19 334 GLY A C 1
ATOM 2527 O O . GLY A 1 334 ? 14.688 12.507 -13.299 1.00 89.19 334 GLY A O 1
ATOM 2528 N N . GLY A 1 335 ? 14.469 10.416 -12.489 1.00 91.69 335 GLY A N 1
ATOM 2529 C CA . GLY A 1 335 ? 14.405 10.756 -11.061 1.00 91.69 335 GLY A CA 1
ATOM 2530 C C . GLY A 1 335 ? 13.081 10.374 -10.393 1.00 91.69 335 GLY A C 1
ATOM 2531 O O . GLY A 1 335 ? 12.996 10.356 -9.166 1.00 91.69 335 GLY A O 1
ATOM 2532 N N . PHE A 1 336 ? 12.066 9.988 -11.174 1.00 95.06 336 PHE A N 1
ATOM 2533 C CA . PHE A 1 336 ? 10.751 9.619 -10.649 1.00 95.06 336 PHE A CA 1
ATOM 2534 C C . PHE A 1 336 ? 10.814 8.376 -9.742 1.00 95.06 336 PHE A C 1
ATOM 2536 O O . PHE A 1 336 ? 10.004 8.242 -8.823 1.00 95.06 336 PHE A O 1
ATOM 2543 N N . LEU A 1 337 ? 11.784 7.468 -9.950 1.00 95.31 337 LEU A N 1
ATOM 2544 C CA . LEU A 1 337 ? 11.990 6.336 -9.040 1.00 95.31 337 LEU A CA 1
ATOM 2545 C C . LEU A 1 337 ? 12.503 6.817 -7.684 1.00 95.31 337 LEU A C 1
ATOM 2547 O O . LEU A 1 337 ? 11.975 6.397 -6.656 1.00 95.31 337 LEU A O 1
ATOM 2551 N N . ALA A 1 338 ? 13.481 7.725 -7.673 1.00 94.62 338 ALA A N 1
ATOM 2552 C CA . ALA A 1 338 ? 14.013 8.295 -6.439 1.00 94.62 338 ALA A CA 1
ATOM 2553 C C . ALA A 1 338 ? 12.922 9.032 -5.643 1.00 94.62 338 ALA A C 1
ATOM 2555 O O . ALA A 1 338 ? 12.852 8.893 -4.422 1.00 94.62 338 ALA A O 1
ATOM 2556 N N . ASP A 1 339 ? 12.019 9.720 -6.345 1.00 95.62 339 ASP A N 1
ATOM 2557 C CA . ASP A 1 339 ? 10.884 10.448 -5.769 1.00 95.62 339 ASP A CA 1
ATOM 2558 C C . ASP A 1 339 ? 9.675 9.571 -5.398 1.00 95.62 339 ASP A C 1
ATOM 2560 O O . ASP A 1 339 ? 8.636 10.092 -4.987 1.00 95.62 339 ASP A O 1
ATOM 2564 N N . CYS A 1 340 ? 9.792 8.242 -5.507 1.00 96.25 340 CYS A N 1
ATOM 2565 C CA . CYS A 1 340 ? 8.711 7.294 -5.215 1.00 96.25 340 CYS A CA 1
ATOM 2566 C C . CYS A 1 340 ? 7.432 7.551 -6.032 1.00 96.25 340 CYS A C 1
ATOM 2568 O O . CYS A 1 340 ? 6.325 7.275 -5.572 1.00 96.25 340 CYS A O 1
ATOM 2570 N N . GLN A 1 341 ? 7.559 8.052 -7.261 1.00 97.12 341 GLN A N 1
ATOM 2571 C CA . GLN A 1 341 ? 6.440 8.273 -8.182 1.00 97.12 341 GLN A CA 1
ATOM 2572 C C . GLN A 1 341 ? 6.023 6.953 -8.842 1.00 97.12 341 GLN A C 1
ATOM 2574 O O . GLN A 1 341 ? 6.124 6.757 -10.055 1.00 97.12 341 GLN A O 1
A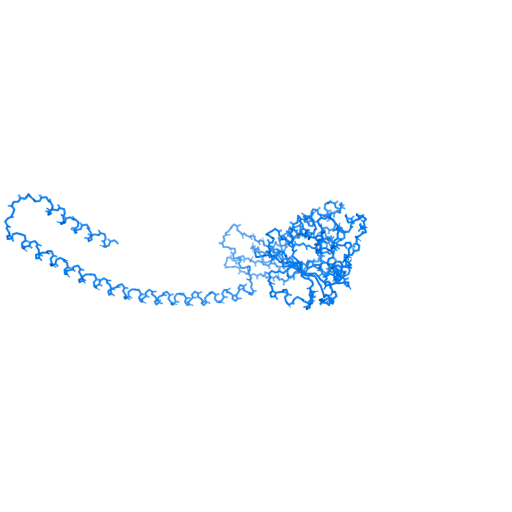TOM 2579 N N . VAL A 1 342 ? 5.594 6.004 -8.011 1.00 96.69 342 VAL A N 1
ATOM 2580 C CA . VAL A 1 342 ? 5.251 4.638 -8.400 1.00 96.69 342 VAL A CA 1
ATOM 2581 C C . VAL A 1 342 ? 3.835 4.315 -7.934 1.00 96.69 342 VAL A C 1
ATOM 2583 O O . VAL A 1 342 ? 3.452 4.613 -6.803 1.00 96.69 342 VAL A O 1
ATOM 2586 N N . ALA A 1 343 ? 3.058 3.668 -8.795 1.00 96.56 343 ALA A N 1
ATOM 2587 C CA . ALA A 1 343 ? 1.775 3.081 -8.439 1.00 96.56 343 ALA A CA 1
ATOM 2588 C C . ALA A 1 343 ? 1.695 1.636 -8.924 1.00 96.56 343 ALA A C 1
ATOM 2590 O O . ALA A 1 343 ? 2.250 1.275 -9.964 1.00 96.56 343 ALA A O 1
ATOM 2591 N N . VAL A 1 344 ? 0.964 0.815 -8.181 1.00 95.38 344 VAL A N 1
ATOM 2592 C CA . VAL A 1 344 ? 0.704 -0.584 -8.500 1.00 95.38 344 VAL A CA 1
ATOM 2593 C C . VAL A 1 344 ? -0.794 -0.772 -8.669 1.00 95.38 344 VAL A C 1
ATOM 2595 O O . VAL A 1 344 ? -1.561 -0.544 -7.736 1.00 95.38 344 VAL A O 1
ATOM 2598 N N . LEU A 1 345 ? -1.215 -1.213 -9.852 1.00 94.94 345 LEU A N 1
ATOM 2599 C CA . LEU A 1 345 ? -2.595 -1.608 -10.103 1.00 94.94 345 LEU A CA 1
ATOM 2600 C C . LEU A 1 345 ? -2.773 -3.081 -9.730 1.00 94.94 345 LEU A C 1
ATOM 2602 O O . LEU A 1 345 ? -2.147 -3.962 -10.317 1.00 94.94 345 LEU A O 1
ATOM 2606 N N . LEU A 1 346 ? -3.637 -3.344 -8.758 1.00 91.50 346 LEU A N 1
ATOM 2607 C CA . LEU A 1 346 ? -3.994 -4.679 -8.302 1.00 91.50 346 LEU A CA 1
ATOM 2608 C C . LEU A 1 346 ? -5.231 -5.210 -9.022 1.00 91.50 346 LEU A C 1
ATOM 2610 O O . LEU A 1 346 ? -6.081 -4.460 -9.502 1.00 91.50 346 LEU A O 1
ATOM 2614 N N . GLY A 1 347 ? -5.323 -6.538 -9.067 1.00 85.38 347 GLY A N 1
ATOM 2615 C CA . GLY A 1 347 ? -6.502 -7.237 -9.564 1.00 85.38 347 GLY A CA 1
ATOM 2616 C C . GLY A 1 347 ? -7.676 -7.114 -8.594 1.00 85.38 347 GLY A C 1
ATOM 2617 O O . GLY A 1 347 ? -7.501 -6.744 -7.428 1.00 85.38 347 GLY A O 1
ATOM 2618 N N . LYS A 1 348 ? -8.868 -7.438 -9.099 1.00 69.94 348 LYS A N 1
ATOM 2619 C CA . LYS A 1 348 ? -10.078 -7.566 -8.280 1.00 69.94 348 LYS A CA 1
ATOM 2620 C C . LYS A 1 348 ? -10.024 -8.789 -7.377 1.00 69.94 348 LYS A C 1
ATOM 2622 O O . LYS A 1 348 ? -9.535 -9.842 -7.850 1.00 69.94 348 LYS A O 1
#

Radius of gyration: 35.18 Å; chains: 1; bounding box: 101×70×65 Å